Protein AF-A0A8W8LV44-F1 (afdb_monomer_lite)

Radius of gyration: 40.1 Å; chains: 1; bounding box: 62×118×111 Å

Sequence (263 aa):
LTQIMERTYELLFQMILYISVFWILSNCQQLYESECNSQHDSFYRVCKVNALETTIQRSEKQNKELLLRLSDSEQKNLKNTAAYRDILKLYRSQIVPNDTNIAEMCLQHTELVIGSSTDCHRYYNCSEQSRFVHKKWPTPYLHECVYPFMFSEETLKCENYSMVFCWKRFEATWECRYFFHQYESPISVIPCQDRFPNCEGYDDGLWSTFRRRIGPPWHKICKNNRTISIGQCPFDEVLNIQTFIVNGTCDVLQVVIKNSTTV

Structure (mmCIF, N/CA/C/O backbone):
data_AF-A0A8W8LV44-F1
#
_entry.id   AF-A0A8W8LV44-F1
#
loop_
_atom_site.group_PDB
_atom_site.id
_atom_site.type_symbol
_atom_site.label_atom_id
_atom_site.label_alt_id
_atom_site.label_comp_id
_atom_site.label_asym_id
_atom_site.label_entity_id
_atom_site.label_seq_id
_atom_site.pdbx_PDB_ins_code
_atom_site.Cartn_x
_atom_site.Cartn_y
_atom_site.Cartn_z
_atom_site.occupancy
_atom_site.B_iso_or_equiv
_atom_site.auth_seq_id
_atom_site.auth_comp_id
_atom_site.auth_asym_id
_atom_site.auth_atom_id
_atom_site.pdbx_PDB_model_num
ATOM 1 N N . LEU A 1 1 ? 34.562 -96.551 56.336 1.00 58.12 1 LEU A N 1
ATOM 2 C CA . LEU A 1 1 ? 33.135 -96.181 56.156 1.00 58.12 1 LEU A CA 1
ATOM 3 C C . LEU A 1 1 ? 32.789 -94.865 56.860 1.00 58.12 1 LEU A C 1
ATOM 5 O O . LEU A 1 1 ? 32.214 -94.004 56.212 1.00 58.12 1 LEU A O 1
ATOM 9 N N . THR A 1 2 ? 33.214 -94.650 58.109 1.00 59.56 2 THR A N 1
ATOM 10 C CA . THR A 1 2 ? 32.985 -93.402 58.873 1.00 59.56 2 THR A CA 1
ATOM 11 C C . THR A 1 2 ? 33.640 -92.150 58.263 1.00 59.56 2 THR A C 1
ATOM 13 O O . THR A 1 2 ? 32.955 -91.156 58.065 1.00 59.56 2 THR A O 1
ATOM 16 N N . GLN A 1 3 ? 34.905 -92.218 57.828 1.00 59.81 3 GLN A N 1
ATOM 17 C CA . GLN A 1 3 ? 35.606 -91.078 57.198 1.00 59.81 3 GLN A CA 1
ATOM 18 C C . GLN A 1 3 ? 35.034 -90.625 55.840 1.00 59.81 3 GLN A C 1
ATOM 20 O O . GLN A 1 3 ? 35.185 -89.467 55.464 1.00 59.81 3 GLN A O 1
ATOM 25 N N . ILE A 1 4 ? 34.399 -91.526 55.081 1.00 63.19 4 ILE A N 1
ATOM 26 C CA . ILE A 1 4 ? 33.806 -91.196 53.771 1.00 63.19 4 ILE A CA 1
ATOM 27 C C . ILE A 1 4 ? 32.466 -90.483 53.976 1.00 63.19 4 ILE A C 1
ATOM 29 O O . ILE A 1 4 ? 32.211 -89.481 53.318 1.00 63.19 4 ILE A O 1
ATOM 33 N N . MET A 1 5 ? 31.665 -90.954 54.939 1.00 63.69 5 MET A N 1
ATOM 34 C CA . MET A 1 5 ? 30.397 -90.334 55.332 1.00 63.69 5 MET A CA 1
ATOM 35 C C . MET A 1 5 ? 30.601 -88.896 55.825 1.00 63.69 5 MET A C 1
ATOM 37 O O . MET A 1 5 ? 29.922 -87.982 55.367 1.00 63.69 5 MET A O 1
ATOM 41 N N . GLU A 1 6 ? 31.576 -88.670 56.703 1.00 69.25 6 GLU A N 1
ATOM 42 C CA . GLU A 1 6 ? 31.854 -87.348 57.280 1.00 69.25 6 GLU A CA 1
ATOM 43 C C . GLU A 1 6 ? 32.288 -86.329 56.208 1.00 69.25 6 GLU A C 1
ATOM 45 O O . GLU A 1 6 ? 31.777 -85.212 56.157 1.00 69.25 6 GLU A O 1
ATOM 50 N N . ARG A 1 7 ? 33.118 -86.756 55.245 1.00 67.75 7 ARG A N 1
ATOM 51 C CA . ARG A 1 7 ? 33.539 -85.919 54.108 1.00 67.75 7 ARG A CA 1
ATOM 52 C C . ARG A 1 7 ? 32.401 -85.614 53.130 1.00 67.75 7 ARG A C 1
ATOM 54 O O . ARG A 1 7 ? 32.372 -84.534 52.546 1.00 67.75 7 ARG A O 1
ATOM 61 N N . THR A 1 8 ? 31.462 -86.546 52.947 1.00 71.31 8 THR A N 1
ATOM 62 C CA . THR A 1 8 ? 30.265 -86.300 52.129 1.00 71.31 8 THR A CA 1
ATOM 63 C C . THR A 1 8 ? 29.293 -85.329 52.793 1.00 71.31 8 THR A C 1
ATOM 65 O O . THR A 1 8 ? 28.704 -84.517 52.087 1.00 71.31 8 THR A O 1
ATOM 68 N N . TYR A 1 9 ? 29.164 -85.352 54.125 1.00 76.25 9 TYR A N 1
ATOM 69 C CA . TYR A 1 9 ? 28.335 -84.386 54.855 1.00 76.25 9 TYR A CA 1
ATOM 70 C C . TYR A 1 9 ? 28.925 -82.971 54.815 1.00 76.25 9 TYR A C 1
ATOM 72 O O . TYR A 1 9 ? 28.182 -82.024 54.575 1.00 76.25 9 TYR A O 1
ATOM 80 N N . GLU A 1 10 ? 30.245 -82.826 54.956 1.00 76.88 10 GLU A N 1
ATOM 81 C CA . GLU A 1 10 ? 30.956 -81.546 54.792 1.00 76.88 10 GLU A CA 1
ATOM 82 C C . GLU A 1 10 ? 30.736 -80.936 53.395 1.00 76.88 10 GLU A C 1
ATOM 84 O O . GLU A 1 10 ? 30.366 -79.768 53.271 1.00 76.88 10 GLU A O 1
ATOM 89 N N . LEU A 1 11 ? 30.885 -81.734 52.330 1.00 76.25 11 LEU A N 1
ATOM 90 C CA . LEU A 1 11 ? 30.673 -81.269 50.953 1.00 76.25 11 LEU A CA 1
ATOM 91 C C . LEU A 1 11 ? 29.206 -80.920 50.668 1.00 76.25 11 LEU A C 1
ATOM 93 O O . LEU A 1 11 ? 28.934 -79.917 50.009 1.00 76.25 11 LEU A O 1
ATOM 97 N N . LEU A 1 12 ? 28.259 -81.708 51.189 1.00 78.31 12 LEU A N 1
ATOM 98 C CA . LEU A 1 12 ? 26.827 -81.401 51.108 1.00 78.31 12 LEU A CA 1
ATOM 99 C C . LEU A 1 12 ? 26.494 -80.100 51.839 1.00 78.31 12 LEU A C 1
ATOM 101 O O . LEU A 1 12 ? 25.758 -79.272 51.307 1.00 78.31 12 LEU A O 1
ATOM 105 N N . PHE A 1 13 ? 27.062 -79.887 53.024 1.00 80.19 13 PHE A N 1
ATOM 106 C CA . PHE A 1 13 ? 26.843 -78.673 53.800 1.00 80.19 13 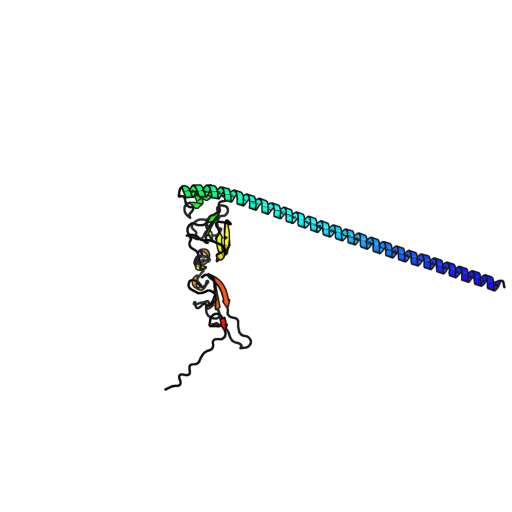PHE A CA 1
ATOM 107 C C . PHE A 1 13 ? 27.419 -77.435 53.099 1.00 80.19 13 PHE A C 1
ATOM 109 O O . PHE A 1 13 ? 26.733 -76.418 52.987 1.00 80.19 13 PHE A O 1
ATOM 116 N N . GLN A 1 14 ? 28.629 -77.535 52.537 1.00 80.50 14 GLN A N 1
ATOM 117 C CA . GLN A 1 14 ? 29.219 -76.456 51.739 1.00 80.50 14 GLN A CA 1
ATOM 118 C C . GLN A 1 14 ? 28.423 -76.172 50.461 1.00 80.50 14 GLN A C 1
ATOM 120 O O . GLN A 1 14 ? 28.217 -75.008 50.122 1.00 80.50 14 GLN A O 1
ATOM 125 N N . MET A 1 15 ? 27.913 -77.203 49.781 1.00 81.38 15 MET A N 1
ATOM 126 C CA . MET A 1 15 ? 27.029 -77.019 48.629 1.00 81.38 15 MET A CA 1
ATOM 127 C C . MET A 1 15 ? 25.723 -76.314 49.004 1.00 81.38 15 MET A C 1
ATOM 129 O O . MET A 1 15 ? 25.301 -75.405 48.293 1.00 81.38 15 MET A O 1
ATOM 133 N N . ILE A 1 16 ? 25.093 -76.693 50.118 1.00 82.69 16 ILE A N 1
ATOM 134 C CA . ILE A 1 16 ? 23.850 -76.066 50.588 1.00 82.69 16 ILE A CA 1
ATOM 135 C C . ILE A 1 16 ? 24.088 -74.593 50.945 1.00 82.69 16 ILE A C 1
ATOM 137 O O . ILE A 1 16 ? 23.283 -73.740 50.572 1.00 82.69 16 ILE A O 1
ATOM 141 N N . LEU A 1 17 ? 25.206 -74.276 51.606 1.00 78.31 17 LEU A N 1
ATOM 142 C CA . LEU A 1 17 ? 25.615 -72.897 51.888 1.00 78.31 17 LEU A CA 1
ATOM 143 C C . LEU A 1 17 ? 25.883 -72.096 50.611 1.00 78.31 17 LEU A C 1
ATOM 145 O O . LEU A 1 17 ? 25.470 -70.947 50.505 1.00 78.31 17 LEU A O 1
ATOM 149 N N . TYR A 1 18 ? 26.542 -72.692 49.619 1.00 82.69 18 TYR A N 1
ATOM 150 C CA . TYR A 1 18 ? 26.820 -72.005 48.361 1.00 82.69 18 TYR A CA 1
ATOM 151 C C . TYR A 1 18 ? 25.533 -71.709 47.582 1.00 82.69 18 TYR A C 1
ATOM 153 O O . TYR A 1 18 ? 25.346 -70.600 47.082 1.00 82.69 18 TYR A O 1
ATOM 161 N N . ILE A 1 19 ? 24.608 -72.673 47.533 1.00 81.56 19 ILE A N 1
ATOM 162 C CA . ILE A 1 19 ? 23.304 -72.509 46.883 1.00 81.56 19 ILE A CA 1
ATOM 163 C C . ILE A 1 19 ? 22.471 -71.446 47.605 1.00 81.56 19 ILE A C 1
ATOM 165 O O . ILE A 1 19 ? 21.850 -70.624 46.935 1.00 81.56 19 ILE A O 1
ATOM 169 N N . SER A 1 20 ? 22.473 -71.420 48.942 1.00 74.62 20 SER A N 1
ATOM 170 C CA . SER A 1 20 ? 21.709 -70.427 49.705 1.00 74.62 20 SER A CA 1
ATOM 171 C C . SER A 1 20 ? 22.276 -69.015 49.545 1.00 74.62 20 SER A C 1
ATOM 173 O O . SER A 1 20 ? 21.511 -68.083 49.309 1.00 74.62 20 SER A O 1
ATOM 175 N N . VAL A 1 21 ? 23.602 -68.851 49.567 1.00 77.75 21 VAL A N 1
ATOM 176 C CA . VAL A 1 21 ? 24.260 -67.561 49.309 1.00 77.75 21 VAL A CA 1
ATOM 177 C C . VAL A 1 21 ? 23.996 -67.086 47.879 1.00 77.75 21 VAL A C 1
ATOM 179 O O . VAL A 1 21 ? 23.656 -65.922 47.680 1.00 77.75 21 VAL A O 1
ATOM 182 N N . PHE A 1 22 ? 24.078 -67.975 46.885 1.00 76.94 22 PHE A N 1
ATOM 183 C CA . PHE A 1 22 ? 23.772 -67.634 45.494 1.00 76.94 22 PHE A CA 1
ATOM 184 C C . PHE A 1 22 ? 22.303 -67.221 45.312 1.00 76.94 22 PHE A C 1
ATOM 186 O O . PHE A 1 22 ? 22.019 -66.225 44.646 1.00 76.94 22 PHE A O 1
ATOM 193 N N . TRP A 1 23 ? 21.369 -67.925 45.961 1.00 71.94 23 TRP A N 1
ATOM 194 C CA . TRP A 1 23 ? 19.948 -67.566 45.976 1.00 71.94 23 TRP A CA 1
ATOM 195 C C . TRP A 1 23 ? 19.696 -66.197 46.613 1.00 71.94 23 TRP A C 1
ATOM 197 O O . TRP A 1 23 ? 18.913 -65.407 46.088 1.00 71.94 23 TRP A O 1
ATOM 207 N N . ILE A 1 24 ? 20.368 -65.891 47.724 1.00 70.50 24 ILE A N 1
ATOM 208 C CA . ILE A 1 24 ? 20.250 -64.590 48.391 1.00 70.50 24 ILE A CA 1
ATOM 209 C C . ILE A 1 24 ? 20.794 -63.480 47.487 1.00 70.50 24 ILE A C 1
ATOM 211 O O . ILE A 1 24 ? 20.120 -62.471 47.307 1.00 70.50 24 ILE A O 1
ATOM 215 N N . LEU A 1 25 ? 21.966 -63.669 46.874 1.00 64.56 25 LEU A N 1
ATOM 216 C CA . LEU A 1 25 ? 22.568 -62.672 45.984 1.00 64.56 25 LEU A CA 1
ATOM 217 C C . LEU A 1 25 ? 21.724 -62.432 44.724 1.00 64.56 25 LEU A C 1
ATOM 219 O O . LEU A 1 25 ? 21.502 -61.280 44.357 1.00 64.56 25 LEU A O 1
ATOM 223 N N . SER A 1 26 ? 21.193 -63.491 44.104 1.00 62.28 26 SER A N 1
ATOM 224 C CA . SER A 1 26 ? 20.340 -63.373 42.915 1.00 62.28 26 SER A CA 1
ATOM 225 C C . SER A 1 26 ? 19.016 -62.664 43.219 1.00 62.28 26 SER A C 1
ATOM 227 O O . SER A 1 26 ? 18.611 -61.787 42.455 1.00 62.28 26 SER A O 1
ATOM 229 N N . ASN A 1 27 ? 18.378 -62.973 44.354 1.00 63.75 27 ASN A N 1
ATOM 230 C CA . ASN A 1 27 ? 17.165 -62.271 44.782 1.00 63.75 27 ASN A CA 1
ATOM 231 C C . ASN A 1 27 ? 17.444 -60.815 45.159 1.00 63.75 27 ASN A C 1
ATOM 233 O O . ASN A 1 27 ? 16.643 -59.938 44.849 1.00 63.75 27 ASN A O 1
ATOM 237 N N . CYS A 1 28 ? 18.584 -60.540 45.796 1.00 58.12 28 CYS A N 1
ATOM 238 C CA . CYS A 1 28 ? 18.977 -59.179 46.147 1.00 58.12 28 CYS A CA 1
ATOM 239 C C . CYS A 1 28 ? 19.211 -58.329 44.885 1.00 58.12 28 CYS A C 1
ATOM 241 O O . CYS A 1 28 ? 18.759 -57.188 44.819 1.00 58.12 28 CYS A O 1
ATOM 243 N N . GLN A 1 29 ? 19.829 -58.904 43.846 1.00 60.38 29 GLN A N 1
ATOM 244 C CA . GLN A 1 29 ? 20.026 -58.229 42.563 1.00 60.38 29 GLN A CA 1
ATOM 245 C C . GLN A 1 29 ? 18.703 -57.980 41.820 1.00 60.38 29 GLN A C 1
ATOM 247 O O . GLN A 1 29 ? 18.488 -56.874 41.330 1.00 60.38 29 GLN A O 1
ATOM 252 N N . GLN A 1 30 ? 17.785 -58.954 41.788 1.00 59.59 30 GLN A N 1
ATOM 253 C CA . GLN A 1 30 ? 16.459 -58.760 41.181 1.00 59.59 30 GLN A CA 1
ATOM 254 C C . GLN A 1 30 ? 15.631 -57.692 41.906 1.00 59.59 30 GLN A C 1
ATOM 256 O O . GLN A 1 30 ? 14.979 -56.876 41.254 1.00 59.59 30 GLN A O 1
ATOM 261 N N . LEU A 1 31 ? 15.673 -57.663 43.242 1.00 52.81 31 LEU A N 1
ATOM 262 C CA . LEU A 1 31 ? 14.994 -56.635 44.034 1.00 52.81 31 LEU A CA 1
ATOM 263 C C . LEU A 1 31 ? 15.573 -55.245 43.743 1.00 52.81 31 LEU A C 1
ATOM 265 O O . LEU A 1 31 ? 14.807 -54.329 43.443 1.00 52.81 31 LEU A O 1
ATOM 269 N N . TYR A 1 32 ? 16.903 -55.114 43.721 1.00 50.12 32 TYR A N 1
ATOM 270 C CA . TYR A 1 32 ? 17.591 -53.859 43.408 1.00 50.12 32 TYR A CA 1
ATOM 271 C C . TYR A 1 32 ? 17.276 -53.344 41.992 1.00 50.12 32 TYR A C 1
ATOM 273 O O . TYR A 1 32 ? 16.956 -52.169 41.815 1.00 50.12 32 TYR A O 1
ATOM 281 N N . GLU A 1 33 ? 17.294 -54.216 40.977 1.00 55.41 33 GLU A N 1
ATOM 282 C CA . GLU A 1 33 ? 16.926 -53.853 39.601 1.00 55.41 33 GLU A CA 1
ATOM 283 C C . GLU A 1 33 ? 15.440 -53.471 39.484 1.00 55.41 33 GLU A C 1
ATOM 285 O O . GLU A 1 33 ? 15.096 -52.548 38.743 1.00 55.41 33 GLU A O 1
ATOM 290 N N . SER A 1 34 ? 14.551 -54.124 40.242 1.00 57.34 34 SER A N 1
ATOM 291 C CA . SER A 1 34 ? 13.117 -53.805 40.247 1.00 57.34 34 SER A CA 1
ATOM 292 C C . SER A 1 34 ? 12.804 -52.454 40.902 1.00 57.34 34 SER A C 1
ATOM 294 O O . SER A 1 34 ? 12.016 -51.683 40.353 1.00 57.34 34 SER A O 1
ATOM 296 N N . GLU A 1 35 ? 13.453 -52.118 42.023 1.00 52.03 35 GLU A N 1
ATOM 297 C CA . GLU A 1 35 ? 13.290 -50.823 42.693 1.00 52.03 35 GLU A CA 1
ATOM 298 C C . GLU A 1 35 ? 13.894 -49.686 41.870 1.00 52.03 35 GLU A C 1
ATOM 300 O O . GLU A 1 35 ? 13.257 -48.643 41.719 1.00 52.03 35 GLU A O 1
ATOM 305 N N . CYS A 1 36 ? 15.067 -49.904 41.267 1.00 52.31 36 CYS A N 1
ATOM 306 C CA . CYS A 1 36 ? 15.718 -48.916 40.409 1.00 52.31 36 CYS A CA 1
ATOM 307 C C . CYS A 1 36 ? 14.880 -48.629 39.146 1.00 52.31 36 CYS A C 1
ATOM 309 O O . CYS A 1 36 ? 14.631 -47.468 38.817 1.00 52.31 36 CYS A O 1
ATOM 311 N N . ASN A 1 37 ? 14.339 -49.666 38.492 1.00 56.44 37 ASN A N 1
ATOM 312 C CA . ASN A 1 37 ? 13.444 -49.504 37.340 1.00 56.44 37 ASN A CA 1
ATOM 313 C C . ASN A 1 37 ? 12.097 -48.861 37.718 1.00 56.44 37 ASN A C 1
ATOM 315 O O . ASN A 1 37 ? 11.594 -48.013 36.980 1.00 56.44 37 ASN A O 1
ATOM 319 N N . SER A 1 38 ? 11.527 -49.214 38.874 1.00 57.97 38 SER A N 1
ATOM 320 C CA . SER A 1 38 ? 10.272 -48.639 39.380 1.00 57.97 38 SER A CA 1
ATOM 321 C C . SER A 1 38 ? 10.416 -47.156 39.744 1.00 57.97 38 SER A C 1
ATOM 323 O O . SER A 1 38 ? 9.581 -46.333 39.359 1.00 57.97 38 SER A O 1
ATOM 325 N N . GLN A 1 39 ? 11.508 -46.772 40.419 1.00 58.00 39 GLN A N 1
ATOM 326 C CA . GLN A 1 39 ? 11.797 -45.368 40.725 1.00 58.00 39 GLN A CA 1
ATOM 327 C C . GLN A 1 39 ? 12.088 -44.553 39.465 1.00 58.00 39 GLN A C 1
ATOM 329 O O . GLN A 1 39 ? 11.600 -43.428 39.354 1.00 58.00 39 GLN A O 1
ATOM 334 N N . HIS A 1 40 ? 12.825 -45.110 38.501 1.00 59.88 40 HIS A N 1
ATOM 335 C CA . HIS A 1 40 ? 13.133 -44.421 37.250 1.00 59.88 40 HIS A CA 1
ATOM 336 C C . HIS A 1 40 ? 11.880 -44.207 36.381 1.00 59.88 40 HIS A C 1
ATOM 338 O O . HIS A 1 40 ? 11.688 -43.119 35.837 1.00 59.88 40 HIS A O 1
ATOM 344 N N . ASP A 1 41 ? 10.986 -45.198 36.291 1.00 65.81 41 ASP A N 1
ATOM 345 C CA . ASP A 1 41 ? 9.708 -45.074 35.576 1.00 65.81 41 ASP A CA 1
ATOM 346 C C . ASP A 1 41 ? 8.745 -44.102 36.280 1.00 65.81 41 ASP A C 1
ATOM 348 O O . ASP A 1 41 ? 8.156 -43.231 35.639 1.00 65.81 41 ASP A O 1
ATOM 352 N N . SER A 1 42 ? 8.643 -44.166 37.611 1.00 70.00 42 SER A N 1
ATOM 353 C CA . SER A 1 42 ? 7.849 -43.218 38.405 1.00 70.00 42 SER A CA 1
ATOM 354 C C . SER A 1 42 ? 8.340 -41.776 38.230 1.00 70.00 42 SER A C 1
ATOM 356 O O . SER A 1 42 ? 7.552 -40.881 37.917 1.00 70.00 42 SER A O 1
ATOM 358 N N . PHE A 1 43 ? 9.652 -41.548 38.328 1.00 67.75 43 PHE A N 1
ATOM 359 C CA . PHE A 1 43 ? 10.255 -40.232 38.123 1.00 67.75 43 PHE A CA 1
ATOM 360 C C . PHE A 1 43 ? 10.044 -39.721 36.691 1.00 67.75 43 PHE A C 1
ATOM 362 O O . PHE A 1 43 ? 9.639 -38.575 36.500 1.00 67.75 43 PHE A O 1
ATOM 369 N N . TYR A 1 44 ? 10.228 -40.574 35.677 1.00 66.62 44 TYR A N 1
ATOM 370 C CA . TYR A 1 44 ? 9.995 -40.207 34.279 1.00 66.62 44 TYR A CA 1
ATOM 371 C C . TYR A 1 44 ? 8.524 -39.860 34.008 1.00 66.62 44 TYR A C 1
ATOM 373 O O . TYR A 1 44 ? 8.236 -38.877 33.319 1.00 66.62 44 TYR A O 1
ATOM 381 N N . ARG A 1 45 ? 7.575 -40.607 34.590 1.00 69.62 45 ARG A N 1
ATOM 382 C CA . ARG A 1 45 ? 6.140 -40.285 34.526 1.00 69.62 45 ARG A CA 1
ATOM 383 C C . ARG A 1 45 ? 5.838 -38.944 35.186 1.00 69.62 45 ARG A C 1
ATOM 385 O O . ARG A 1 45 ? 5.148 -38.137 34.572 1.00 69.62 45 ARG A O 1
ATOM 392 N N . VAL A 1 46 ? 6.381 -38.672 36.374 1.00 74.94 46 VAL A N 1
ATOM 393 C CA . VAL A 1 46 ? 6.200 -37.387 37.073 1.00 74.94 46 VAL A CA 1
ATOM 394 C C . VAL A 1 46 ? 6.792 -36.231 36.263 1.00 74.94 46 VAL A C 1
ATOM 396 O O . VAL A 1 46 ? 6.118 -35.227 36.056 1.00 74.94 46 VAL A O 1
ATOM 399 N N . CYS A 1 47 ? 8.001 -36.376 35.714 1.00 67.38 47 CYS A N 1
ATOM 400 C CA . CYS A 1 47 ? 8.591 -35.373 34.826 1.00 67.38 47 CYS A CA 1
ATOM 401 C C . CYS A 1 47 ? 7.743 -35.138 33.572 1.00 67.38 47 CYS A C 1
ATOM 403 O O . CYS A 1 47 ? 7.538 -33.990 33.186 1.00 67.38 47 CYS A O 1
ATOM 405 N N . LYS A 1 48 ? 7.219 -36.200 32.949 1.00 73.75 48 LYS A N 1
ATOM 406 C CA . LYS A 1 48 ? 6.354 -36.096 31.767 1.00 73.75 48 LYS A CA 1
ATOM 407 C C . LYS A 1 48 ? 5.023 -35.415 32.090 1.00 73.75 48 LYS A C 1
ATOM 409 O O . LYS A 1 48 ? 4.583 -34.578 31.307 1.00 73.75 48 LYS A O 1
ATOM 414 N 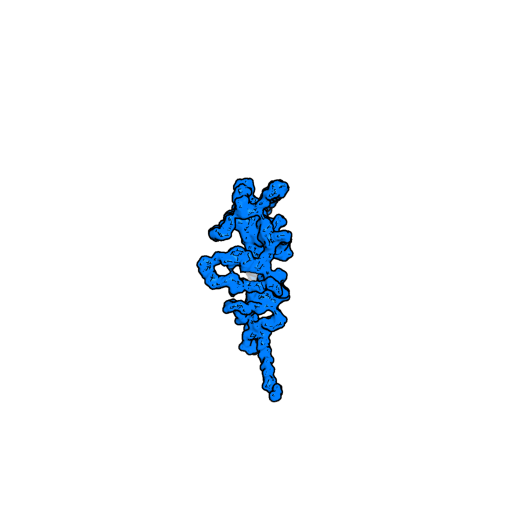N . VAL A 1 49 ? 4.405 -35.738 33.227 1.00 81.88 49 VAL A N 1
ATOM 415 C CA . VAL A 1 49 ? 3.170 -35.093 33.703 1.00 81.88 49 VAL A CA 1
ATOM 416 C C . VAL A 1 49 ? 3.422 -33.618 34.005 1.00 81.88 49 VAL A C 1
ATOM 418 O O . VAL A 1 49 ? 2.707 -32.779 33.473 1.00 81.88 49 VAL A O 1
ATOM 421 N N . ASN A 1 50 ? 4.490 -33.279 34.730 1.00 75.00 50 ASN A N 1
ATOM 422 C CA . ASN A 1 50 ? 4.841 -31.888 35.036 1.00 75.00 50 ASN A CA 1
ATOM 423 C C . ASN A 1 50 ? 5.192 -31.083 33.768 1.00 75.00 50 ASN A C 1
ATOM 425 O O . ASN A 1 50 ? 4.811 -29.920 33.627 1.00 75.00 50 ASN A O 1
ATOM 429 N N . ALA A 1 51 ? 5.902 -31.688 32.811 1.00 73.38 51 ALA A N 1
ATOM 430 C CA . ALA A 1 51 ? 6.202 -31.062 31.521 1.00 73.38 51 ALA A CA 1
ATOM 431 C C . ALA A 1 51 ? 4.930 -30.833 30.686 1.00 73.38 51 ALA A C 1
ATOM 433 O O . ALA A 1 51 ? 4.782 -29.798 30.032 1.00 73.38 51 ALA A O 1
ATOM 434 N N . LEU A 1 52 ? 3.988 -31.778 30.728 1.00 85.44 52 LEU A N 1
ATOM 435 C CA . LEU A 1 52 ? 2.694 -31.636 30.073 1.00 85.44 52 LEU A CA 1
ATOM 436 C C . LEU A 1 52 ? 1.848 -30.551 30.751 1.00 85.44 52 LEU A C 1
ATOM 438 O O . LEU A 1 52 ? 1.306 -29.695 30.064 1.00 85.44 52 LEU A O 1
ATOM 442 N N . GLU A 1 53 ? 1.792 -30.533 32.080 1.00 86.31 53 GLU A N 1
ATOM 443 C CA . GLU A 1 53 ? 1.035 -29.557 32.867 1.00 86.31 53 GLU A CA 1
ATOM 444 C C . GLU A 1 53 ? 1.561 -28.132 32.666 1.00 86.31 53 GLU A C 1
ATOM 446 O O . GLU A 1 53 ? 0.786 -27.215 32.408 1.00 86.31 53 GLU A O 1
ATOM 451 N N . THR A 1 54 ? 2.881 -27.941 32.658 1.00 80.06 54 THR A N 1
ATOM 452 C CA . THR A 1 54 ? 3.489 -26.635 32.344 1.00 80.06 54 THR A CA 1
ATOM 453 C C . THR A 1 54 ? 3.216 -26.195 30.904 1.00 80.06 54 THR A C 1
ATOM 455 O O . THR A 1 54 ? 2.992 -25.009 30.650 1.00 80.06 54 THR A O 1
ATOM 458 N N . THR A 1 55 ? 3.177 -27.133 29.952 1.00 81.94 55 THR A N 1
ATOM 459 C CA . THR A 1 55 ? 2.793 -26.846 28.562 1.00 81.94 55 THR A CA 1
ATOM 460 C C . THR A 1 55 ? 1.318 -26.451 28.460 1.00 81.94 55 THR A C 1
ATOM 462 O O . THR A 1 55 ? 1.002 -25.462 27.795 1.00 81.94 55 THR A O 1
ATOM 465 N N . ILE A 1 56 ? 0.427 -27.163 29.158 1.00 90.50 56 ILE A N 1
ATOM 466 C CA . ILE A 1 56 ? -1.004 -26.846 29.240 1.00 90.50 56 ILE A CA 1
ATOM 467 C C . ILE A 1 56 ? -1.188 -25.449 29.835 1.00 90.50 56 ILE A C 1
ATOM 469 O O . ILE A 1 56 ? -1.769 -24.596 29.170 1.00 90.50 56 ILE A O 1
ATOM 473 N N . GLN A 1 57 ? -0.591 -25.155 30.991 1.00 90.81 57 GLN A N 1
ATOM 474 C CA . GLN A 1 57 ? -0.660 -23.832 31.626 1.00 90.81 57 GLN A CA 1
ATOM 475 C C . GLN A 1 57 ? -0.146 -22.713 30.708 1.00 90.81 57 GLN A C 1
ATOM 477 O O . GLN A 1 57 ? -0.727 -21.625 30.640 1.00 90.81 57 GLN A O 1
ATOM 482 N N . ARG A 1 58 ? 0.933 -22.963 29.952 1.00 88.94 58 ARG A N 1
ATOM 483 C CA . ARG A 1 58 ? 1.450 -22.002 28.967 1.00 88.94 58 ARG A CA 1
ATOM 484 C C . ARG A 1 58 ? 0.451 -21.765 27.835 1.00 88.94 58 ARG A C 1
ATOM 486 O O . ARG A 1 58 ? 0.241 -20.612 27.459 1.00 88.94 58 ARG A O 1
ATOM 493 N N . SER A 1 59 ? -0.165 -22.828 27.323 1.00 85.88 59 SER A N 1
ATOM 494 C CA . SER A 1 59 ? -1.179 -22.738 26.270 1.00 85.88 59 SER A CA 1
ATOM 495 C C . SER A 1 59 ? -2.451 -22.036 26.756 1.00 85.88 59 SER A C 1
ATOM 497 O O . SER A 1 59 ? -2.975 -21.177 26.057 1.00 85.88 59 SER A O 1
ATOM 499 N N . GLU A 1 60 ? -2.897 -22.292 27.988 1.00 94.62 60 GLU A N 1
ATOM 500 C CA . GLU A 1 60 ? -4.037 -21.612 28.608 1.00 94.62 60 GLU A CA 1
ATOM 501 C C . GLU A 1 60 ? -3.772 -20.118 28.773 1.00 94.62 60 GLU A C 1
ATOM 503 O O . GLU A 1 60 ? -4.630 -19.295 28.453 1.00 94.62 60 GLU A O 1
ATOM 508 N N . LYS A 1 61 ? -2.560 -19.745 29.206 1.00 94.31 61 LYS A N 1
ATOM 509 C CA . LYS A 1 61 ? -2.150 -18.341 29.289 1.00 94.31 61 LYS A CA 1
ATOM 510 C C . LYS A 1 61 ? -2.188 -17.666 27.916 1.00 94.31 61 LYS A C 1
ATOM 512 O O . LYS A 1 61 ? -2.734 -16.571 27.801 1.00 94.31 61 LYS A O 1
ATOM 517 N N . GLN A 1 62 ? -1.646 -18.320 26.888 1.00 92.50 62 GLN A N 1
ATOM 518 C CA . GLN A 1 62 ? -1.675 -17.813 25.512 1.00 92.50 62 GLN A CA 1
ATOM 519 C C . GLN A 1 62 ? -3.107 -17.682 24.983 1.00 92.50 62 GLN A C 1
ATOM 521 O O . GLN A 1 62 ? -3.451 -16.652 24.409 1.00 92.50 62 GLN A O 1
ATOM 526 N N . ASN A 1 63 ? -3.961 -18.675 25.232 1.00 91.44 63 ASN A N 1
ATOM 527 C CA . ASN A 1 63 ? -5.368 -18.649 24.839 1.00 91.44 63 ASN A CA 1
ATOM 528 C C . ASN A 1 63 ? -6.129 -17.525 25.544 1.00 91.44 63 ASN A C 1
ATOM 530 O O . ASN A 1 63 ? -6.909 -16.821 24.909 1.00 91.44 63 ASN A O 1
ATOM 534 N N . LYS A 1 64 ? -5.878 -17.303 26.838 1.00 95.38 64 LYS A N 1
ATOM 535 C CA . LYS A 1 64 ? -6.500 -16.213 27.596 1.00 95.38 64 LYS A CA 1
ATOM 536 C C . LYS A 1 64 ? -6.078 -14.840 27.074 1.00 95.38 64 LYS A C 1
ATOM 538 O O . LYS A 1 64 ? -6.915 -13.950 26.957 1.00 95.38 64 LYS A O 1
ATOM 543 N N . GLU A 1 65 ? -4.803 -14.671 26.735 1.00 93.81 65 GLU A N 1
ATOM 544 C CA . GLU A 1 65 ? -4.307 -13.437 26.121 1.00 93.81 65 GLU A CA 1
ATOM 545 C C . GLU A 1 65 ? -4.913 -13.216 24.728 1.00 93.81 65 GLU A C 1
ATOM 547 O O . GLU A 1 65 ? -5.324 -12.104 24.400 1.00 93.81 65 GLU A O 1
ATOM 552 N N . LEU A 1 66 ? -5.032 -14.279 23.928 1.00 92.12 66 LEU A N 1
ATOM 553 C CA . LEU A 1 66 ? -5.669 -14.221 22.617 1.00 92.12 66 LEU A CA 1
ATOM 554 C C . LEU A 1 66 ? -7.153 -13.844 22.722 1.00 92.12 66 LEU A C 1
ATOM 556 O O . LEU A 1 66 ? -7.607 -12.985 21.973 1.00 92.12 66 LEU A O 1
ATOM 560 N N . LEU A 1 67 ? -7.887 -14.429 23.674 1.00 91.50 67 LEU A N 1
ATOM 561 C CA . LEU A 1 67 ? -9.289 -14.094 23.937 1.00 91.50 67 LEU A CA 1
ATOM 562 C C . LEU A 1 67 ? -9.465 -12.621 24.312 1.00 91.50 67 LEU A C 1
ATOM 564 O O . LEU A 1 67 ? -10.378 -11.979 23.803 1.00 91.50 67 LEU A O 1
ATOM 568 N N . LEU A 1 68 ? -8.570 -12.072 25.138 1.00 92.62 68 LEU A N 1
ATOM 569 C CA . LEU A 1 68 ? -8.606 -10.655 25.506 1.00 92.62 68 LEU A CA 1
ATOM 570 C C . LEU A 1 68 ? -8.403 -9.750 24.277 1.00 92.62 68 LEU A C 1
ATOM 572 O O . LEU A 1 68 ? -9.153 -8.804 24.052 1.00 92.62 68 LEU A O 1
ATOM 576 N N . ARG A 1 69 ? -7.430 -10.089 23.420 1.00 88.19 69 ARG A N 1
ATOM 577 C CA . ARG A 1 69 ? -7.178 -9.353 22.169 1.00 8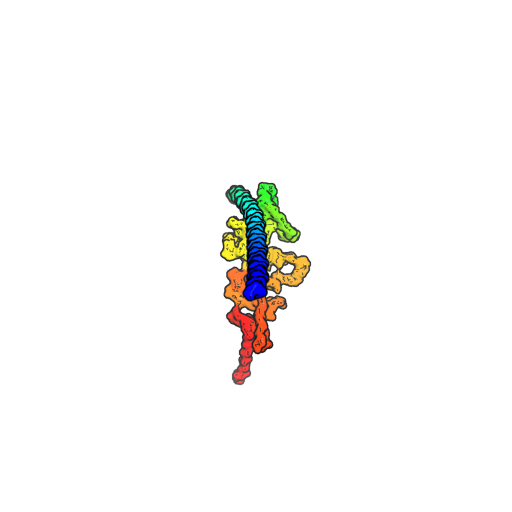8.19 69 ARG A CA 1
ATOM 578 C C . ARG A 1 69 ? -8.356 -9.439 21.198 1.00 88.19 69 ARG A C 1
ATOM 580 O O . ARG A 1 69 ? -8.643 -8.465 20.503 1.00 88.19 69 ARG A O 1
ATOM 587 N N . LEU A 1 70 ? -9.028 -10.590 21.137 1.00 87.38 70 LEU A N 1
ATOM 588 C CA . LEU A 1 70 ? -10.233 -10.770 20.327 1.00 87.38 70 LEU A CA 1
ATOM 589 C C . LEU A 1 70 ? -11.376 -9.894 20.849 1.00 87.38 70 LEU A C 1
ATOM 591 O O . LEU A 1 70 ? -11.958 -9.163 20.051 1.00 87.38 70 LEU A O 1
ATOM 595 N N . SER A 1 71 ? -11.633 -9.879 22.162 1.00 87.94 71 SER A N 1
ATOM 596 C CA . SER A 1 71 ? -12.676 -9.021 22.739 1.00 87.94 71 SER A CA 1
ATOM 597 C C . SER A 1 71 ? -12.399 -7.531 22.528 1.00 87.94 71 SER A C 1
ATOM 599 O O . SER A 1 71 ? -13.313 -6.780 22.187 1.00 87.94 71 SER A O 1
ATOM 601 N N . ASP A 1 72 ? -11.140 -7.097 22.647 1.00 85.19 72 ASP A N 1
ATOM 602 C CA . ASP A 1 72 ? -10.749 -5.706 22.381 1.00 85.19 72 ASP A CA 1
ATOM 603 C C . ASP A 1 72 ? -10.983 -5.336 20.907 1.00 85.19 72 ASP A C 1
ATOM 605 O O . ASP A 1 72 ? -11.504 -4.262 20.589 1.00 85.19 72 ASP A O 1
ATOM 609 N N . SER A 1 73 ? -10.638 -6.248 19.993 1.00 78.19 73 SER A N 1
ATOM 610 C CA . SER A 1 73 ? -10.871 -6.098 18.554 1.00 78.19 73 SER A CA 1
ATOM 611 C C . SER A 1 73 ? -12.366 -6.014 18.225 1.00 78.19 73 SER A C 1
ATOM 613 O O . SER A 1 73 ? -12.780 -5.146 17.455 1.00 78.19 73 SER A O 1
ATOM 615 N N . GLU A 1 74 ? -13.198 -6.867 18.827 1.00 81.94 74 GLU A N 1
ATOM 616 C CA . GLU A 1 74 ? -14.657 -6.829 18.668 1.00 81.94 74 GLU A CA 1
ATOM 617 C C . GLU A 1 74 ? -15.252 -5.517 19.185 1.00 81.94 74 GLU A C 1
ATOM 619 O O . GLU A 1 74 ? -16.042 -4.872 18.490 1.00 81.94 74 GLU A O 1
ATOM 624 N N . GLN A 1 75 ? -14.832 -5.069 20.370 1.00 78.44 75 GLN A N 1
ATOM 625 C CA . GLN A 1 75 ? -15.308 -3.816 20.945 1.00 78.44 75 GLN A CA 1
ATOM 626 C C . GLN A 1 75 ? -14.902 -2.610 20.083 1.00 78.44 75 GLN A C 1
ATOM 628 O O . GLN A 1 75 ? -15.704 -1.690 19.889 1.00 78.44 75 GLN A O 1
ATOM 633 N N . LYS A 1 76 ? -13.690 -2.628 19.513 1.00 73.88 76 LYS A N 1
ATOM 634 C CA . LYS A 1 76 ? -13.228 -1.624 18.547 1.00 73.88 76 LYS A CA 1
ATOM 635 C C . LYS A 1 76 ? -14.084 -1.624 17.277 1.00 73.88 76 LYS A C 1
ATOM 637 O O . LYS A 1 76 ? -14.538 -0.564 16.851 1.00 73.88 76 LYS A O 1
ATOM 642 N N . ASN A 1 77 ? -14.381 -2.795 16.715 1.00 72.50 77 ASN A N 1
ATOM 643 C CA . ASN A 1 77 ? -15.238 -2.923 15.531 1.00 72.50 77 ASN A CA 1
ATOM 644 C C . ASN A 1 77 ? -16.661 -2.400 15.783 1.00 72.50 77 ASN A C 1
ATOM 646 O O . ASN A 1 77 ? -17.237 -1.720 14.929 1.00 72.50 77 ASN A O 1
ATOM 650 N N . LEU A 1 78 ? -17.221 -2.655 16.970 1.00 74.44 78 LEU A N 1
ATOM 651 C CA . LEU A 1 78 ? -18.549 -2.169 17.346 1.00 74.44 78 LEU A CA 1
ATOM 652 C C . LEU A 1 78 ? -18.589 -0.633 17.438 1.00 74.44 78 LEU A C 1
ATOM 654 O O . LEU A 1 78 ? -19.514 -0.004 16.918 1.00 74.44 78 LEU A O 1
ATOM 658 N N . LYS A 1 79 ? -17.562 -0.024 18.051 1.00 71.31 79 LYS A N 1
ATOM 659 C CA . LYS A 1 79 ? -17.396 1.439 18.121 1.00 71.31 79 LYS A CA 1
ATOM 660 C C . LYS A 1 79 ? -17.224 2.056 16.735 1.00 71.31 79 LYS A C 1
ATOM 662 O O . LYS A 1 79 ? -17.902 3.035 16.429 1.00 71.31 79 LYS A O 1
ATOM 667 N N . ASN A 1 80 ? -16.409 1.445 15.875 1.00 67.94 80 ASN A N 1
ATOM 668 C CA . ASN A 1 80 ? -16.250 1.878 14.487 1.00 67.94 80 ASN A CA 1
ATOM 669 C C . ASN A 1 80 ? -17.588 1.836 13.740 1.00 67.94 80 ASN A C 1
ATOM 671 O O . ASN A 1 80 ? -17.966 2.806 13.094 1.00 67.94 80 ASN A O 1
ATOM 675 N N . THR A 1 81 ? -18.369 0.766 13.904 1.00 72.38 81 THR A N 1
ATOM 676 C CA . THR A 1 81 ? -19.702 0.642 13.289 1.00 72.38 81 THR A CA 1
ATOM 677 C C . THR A 1 81 ? -20.669 1.735 13.768 1.00 72.38 81 THR A C 1
ATOM 679 O O . THR A 1 81 ? -21.497 2.224 12.995 1.00 72.38 81 THR A O 1
ATOM 682 N N . ALA A 1 82 ? -20.590 2.132 15.043 1.00 73.38 82 ALA A N 1
ATOM 683 C CA . ALA A 1 82 ? -21.370 3.247 15.576 1.00 73.38 82 ALA A CA 1
ATOM 684 C C . ALA A 1 82 ? -20.924 4.591 14.971 1.00 73.38 82 ALA A C 1
ATOM 686 O O . ALA A 1 82 ? -21.768 5.336 14.478 1.00 73.38 82 ALA A O 1
ATOM 687 N N . ALA A 1 83 ? -19.613 4.848 14.908 1.00 69.00 83 ALA A N 1
ATOM 688 C CA . ALA A 1 83 ? -19.058 6.048 14.283 1.00 69.00 83 ALA A CA 1
ATOM 689 C C . ALA A 1 83 ? -19.436 6.148 12.794 1.00 69.00 83 ALA A C 1
ATOM 691 O O . ALA A 1 83 ? -19.859 7.205 12.335 1.00 69.00 83 ALA A O 1
ATOM 692 N N . TYR A 1 84 ? -19.400 5.038 12.052 1.00 69.94 84 TYR A N 1
ATOM 693 C CA . TYR A 1 84 ? -19.835 4.988 10.652 1.00 69.94 84 TYR A CA 1
ATOM 694 C C . TYR A 1 84 ? -21.318 5.323 10.474 1.00 69.94 84 TYR A C 1
ATOM 696 O O . TYR A 1 84 ? -21.691 6.000 9.516 1.00 69.94 84 TYR A O 1
ATOM 704 N N . ARG A 1 85 ? -22.184 4.912 11.409 1.00 76.62 85 ARG A N 1
ATOM 705 C CA . ARG A 1 85 ? -23.595 5.326 11.404 1.00 76.62 85 ARG A CA 1
ATOM 706 C C . ARG A 1 85 ? -23.755 6.837 11.563 1.00 76.62 85 ARG A C 1
ATOM 708 O O . ARG A 1 85 ? -24.638 7.409 10.923 1.00 76.62 85 ARG A O 1
ATOM 715 N N . ASP A 1 86 ? -22.924 7.474 12.377 1.00 70.25 86 ASP A N 1
ATOM 716 C CA . ASP A 1 86 ? -22.947 8.927 12.555 1.00 70.25 86 ASP A CA 1
ATOM 717 C C . ASP A 1 86 ? -22.335 9.662 11.357 1.00 70.25 86 ASP A C 1
ATOM 719 O O . ASP A 1 86 ? -22.922 10.631 10.876 1.00 70.25 86 ASP A O 1
ATOM 723 N N . ILE A 1 87 ? -21.267 9.129 10.759 1.00 70.69 87 ILE A N 1
ATOM 724 C CA . ILE A 1 87 ? -20.734 9.619 9.480 1.00 70.69 87 ILE A CA 1
ATOM 725 C C . ILE A 1 87 ? -21.802 9.573 8.387 1.00 70.69 87 ILE A C 1
ATOM 727 O O . ILE A 1 87 ? -21.982 10.548 7.664 1.00 70.69 87 ILE A O 1
ATOM 731 N N . LEU A 1 88 ? -22.560 8.481 8.264 1.00 74.25 88 LEU A N 1
ATOM 732 C CA . LEU A 1 88 ? -23.626 8.389 7.262 1.00 74.25 88 LEU A CA 1
ATOM 733 C C . LEU A 1 88 ? -24.693 9.480 7.443 1.00 74.25 88 LEU A C 1
ATOM 735 O O . LEU A 1 88 ? -25.298 9.905 6.457 1.00 74.25 88 LEU A O 1
ATOM 739 N N . LYS A 1 89 ? -24.915 9.971 8.671 1.00 76.50 89 LYS A N 1
ATOM 740 C CA . LYS A 1 89 ? -25.760 11.153 8.908 1.00 76.50 89 LYS A CA 1
ATOM 741 C C . LYS A 1 89 ? -25.072 12.433 8.422 1.00 76.50 89 LYS A C 1
ATOM 743 O O . LYS A 1 89 ? -25.731 13.241 7.779 1.00 76.50 89 LYS A O 1
ATOM 748 N N . LEU A 1 90 ? -23.768 12.595 8.656 1.00 71.50 90 LEU A N 1
ATOM 749 C CA . LEU A 1 90 ? -22.987 13.745 8.173 1.00 71.50 90 LEU A CA 1
ATOM 750 C C . LEU A 1 90 ? -22.943 13.828 6.641 1.00 71.50 90 LEU A C 1
ATOM 752 O O . LEU A 1 90 ? -23.159 14.903 6.083 1.00 71.50 90 LEU A O 1
ATOM 756 N N . TYR A 1 91 ? -22.776 12.694 5.953 1.00 73.81 91 TYR A N 1
ATOM 757 C CA . TYR A 1 91 ? -22.828 12.636 4.489 1.00 73.81 91 TYR A CA 1
ATOM 758 C C . TYR A 1 91 ? -24.201 13.042 3.943 1.00 73.81 91 TYR A C 1
ATOM 760 O O . TYR A 1 91 ? -24.272 13.743 2.935 1.00 73.81 91 TYR A O 1
ATOM 768 N N . ARG A 1 92 ? -25.303 12.670 4.616 1.00 79.62 92 ARG A N 1
ATOM 769 C CA . ARG A 1 92 ? -26.650 13.156 4.247 1.00 79.62 92 ARG A CA 1
ATOM 770 C C . ARG A 1 92 ? -26.780 14.670 4.407 1.00 79.62 92 ARG A C 1
ATOM 772 O O . ARG A 1 92 ? -27.493 15.293 3.628 1.00 79.62 92 ARG A O 1
ATOM 779 N N . SER A 1 93 ? -26.065 15.247 5.367 1.00 77.62 93 SER A N 1
ATOM 780 C CA . SER A 1 93 ? -25.961 16.694 5.581 1.00 77.62 93 SER A CA 1
ATOM 781 C C . SER A 1 93 ? -24.883 17.371 4.718 1.00 77.62 93 SER A C 1
ATOM 783 O O . SER A 1 93 ? -24.584 18.538 4.944 1.00 77.62 93 SER A O 1
ATOM 785 N N . GLN A 1 94 ? -24.295 16.662 3.742 1.00 77.19 94 GLN A N 1
ATOM 786 C CA . GLN A 1 94 ? -23.236 17.142 2.837 1.00 77.19 94 GLN A CA 1
ATOM 787 C C . GLN A 1 94 ? -21.928 17.586 3.523 1.00 77.19 94 GLN A C 1
ATOM 789 O O . GLN A 1 94 ? -21.100 18.253 2.903 1.00 77.19 94 GLN A O 1
ATOM 794 N N . ILE A 1 95 ? -21.691 17.183 4.774 1.00 77.81 95 ILE A N 1
ATOM 795 C CA . ILE A 1 95 ? -20.424 17.434 5.469 1.00 77.81 95 ILE A CA 1
ATOM 796 C C . ILE A 1 95 ? -19.513 16.227 5.230 1.00 77.81 95 ILE A C 1
ATOM 798 O O . ILE A 1 95 ? -19.685 15.174 5.844 1.00 77.81 95 ILE A O 1
ATOM 802 N N . VAL A 1 96 ? -18.559 16.376 4.307 1.00 82.44 96 VAL A N 1
ATOM 803 C CA . VAL A 1 96 ? -17.571 15.339 3.972 1.00 82.44 96 VAL A CA 1
ATOM 804 C C . VAL A 1 96 ? -16.269 15.603 4.733 1.00 82.44 96 VAL A C 1
ATOM 806 O O . VAL A 1 96 ? -15.756 16.727 4.655 1.00 82.44 96 VAL A O 1
ATOM 809 N N . PRO A 1 97 ? -15.707 14.600 5.435 1.00 85.56 97 PRO A N 1
ATOM 810 C CA . PRO A 1 97 ? -14.422 14.744 6.109 1.00 85.56 97 PRO A CA 1
ATOM 811 C C . PRO A 1 97 ? -13.297 15.098 5.132 1.00 85.56 97 PRO A C 1
ATOM 813 O O . PRO A 1 97 ? -13.144 14.484 4.071 1.00 85.56 97 PRO A O 1
ATOM 816 N N . ASN A 1 98 ? -12.522 16.115 5.488 1.00 90.06 98 ASN A N 1
ATOM 817 C CA . ASN A 1 98 ? -11.387 16.610 4.723 1.00 90.06 98 ASN A CA 1
ATOM 818 C C . ASN A 1 98 ? -10.350 17.267 5.649 1.00 90.06 98 ASN A C 1
ATOM 820 O O . ASN A 1 98 ? -10.561 17.409 6.855 1.00 90.06 98 ASN A O 1
ATOM 824 N N . ASP A 1 99 ? -9.249 17.739 5.069 1.00 88.62 99 ASP A N 1
ATOM 825 C CA . ASP A 1 99 ? -8.125 18.306 5.819 1.00 88.62 99 ASP A CA 1
ATOM 826 C C . ASP A 1 99 ? -8.490 19.521 6.689 1.00 88.62 99 ASP A C 1
ATOM 828 O O . ASP A 1 99 ? -7.814 19.782 7.682 1.00 88.62 99 ASP A O 1
ATOM 832 N N . THR A 1 100 ? -9.555 20.254 6.347 1.00 88.88 100 THR A N 1
ATOM 833 C CA . THR A 1 100 ? -9.969 21.470 7.064 1.00 88.88 100 THR A CA 1
ATOM 834 C C . THR A 1 100 ? -10.918 21.209 8.230 1.00 88.88 100 THR A C 1
ATOM 836 O O . THR A 1 100 ? -10.866 21.939 9.215 1.00 88.88 100 THR A O 1
ATOM 839 N N . ASN A 1 101 ? -11.772 20.184 8.147 1.00 89.31 101 ASN A N 1
ATOM 840 C CA . ASN A 1 101 ? -12.812 19.921 9.150 1.00 89.31 101 ASN A CA 1
ATOM 841 C C . ASN A 1 101 ? -12.538 18.681 10.017 1.00 89.31 101 ASN A C 1
ATOM 843 O O . ASN A 1 101 ? -13.155 18.530 11.072 1.00 89.31 101 ASN A O 1
ATOM 847 N N . ILE A 1 102 ? -11.586 17.819 9.636 1.00 90.94 102 ILE A N 1
ATOM 848 C CA . ILE A 1 102 ? -11.334 16.566 10.356 1.00 90.94 102 ILE A CA 1
ATOM 849 C C . ILE A 1 102 ? -10.924 16.788 11.815 1.00 90.94 102 ILE A C 1
ATOM 851 O O . ILE A 1 102 ? -11.294 16.000 12.679 1.00 90.94 102 ILE A O 1
ATOM 855 N N . ALA A 1 103 ? -10.201 17.870 12.119 1.00 90.25 103 ALA A N 1
ATOM 856 C CA . ALA A 1 103 ? -9.748 18.144 13.479 1.00 90.25 103 ALA A CA 1
ATOM 857 C C . ALA A 1 103 ? -10.924 18.337 14.450 1.00 90.25 103 ALA A C 1
ATOM 859 O O . ALA A 1 103 ? -10.921 17.759 15.533 1.00 90.25 103 ALA A O 1
ATOM 860 N N . GLU A 1 104 ? -11.952 19.089 14.047 1.00 89.00 104 GLU A N 1
ATOM 861 C CA . GLU A 1 104 ? -13.170 19.278 14.843 1.00 89.00 104 GLU A CA 1
ATOM 862 C C . GLU A 1 104 ? -13.950 17.964 14.986 1.00 89.00 104 GLU A C 1
ATOM 864 O O . GLU A 1 104 ? -14.404 17.621 16.078 1.00 89.00 104 GLU A O 1
ATOM 869 N N . MET A 1 105 ? -14.027 17.174 13.911 1.00 87.75 105 MET A N 1
ATOM 870 C CA . MET A 1 105 ? -14.676 15.862 13.941 1.00 87.75 105 MET A CA 1
ATOM 871 C C . MET A 1 105 ? -13.980 14.890 14.899 1.00 87.75 105 MET A C 1
ATOM 873 O O . MET A 1 105 ? -14.651 14.176 15.645 1.00 87.75 105 MET A O 1
ATOM 877 N N . CYS A 1 106 ? -12.647 14.885 14.930 1.00 89.12 106 CYS A N 1
ATOM 878 C CA . CYS A 1 106 ? -11.873 14.033 15.827 1.00 89.12 106 CYS A CA 1
ATOM 879 C C . CYS A 1 106 ? -12.056 14.387 17.309 1.00 89.12 106 CYS A C 1
ATOM 881 O O . CYS A 1 106 ? -11.928 13.501 18.153 1.00 89.12 106 CYS A O 1
ATOM 883 N N . LEU A 1 107 ? -12.397 15.639 17.644 1.00 88.88 107 LEU A N 1
ATOM 884 C CA . LEU A 1 107 ? -12.739 16.019 19.022 1.00 88.88 107 LEU A CA 1
ATOM 885 C C . LEU A 1 107 ? -14.045 15.364 19.491 1.00 88.88 107 LEU A C 1
ATOM 887 O O . LEU A 1 107 ? -14.186 15.048 20.670 1.00 88.88 107 LEU A O 1
ATOM 891 N N . GLN A 1 108 ? -14.994 15.158 18.576 1.00 84.50 108 GLN A N 1
ATOM 892 C CA . GLN A 1 108 ? -16.290 14.538 18.869 1.00 84.50 108 GLN A CA 1
ATOM 893 C C . GLN A 1 108 ? -16.244 13.008 18.748 1.00 84.50 108 GLN A C 1
ATOM 895 O O . GLN A 1 108 ? -16.962 12.303 19.456 1.00 84.50 108 GLN A O 1
ATOM 900 N N . HIS A 1 109 ? -15.381 12.489 17.872 1.00 84.06 109 HIS A N 1
ATOM 901 C CA . HIS A 1 109 ? -15.273 11.071 17.549 1.00 84.06 109 HIS A CA 1
ATOM 902 C C . HIS A 1 109 ? -13.815 10.600 17.620 1.00 84.06 109 HIS A C 1
ATOM 904 O O . HIS A 1 109 ? -13.162 10.373 16.604 1.00 84.06 109 HIS A O 1
ATOM 910 N N . THR A 1 110 ? -13.308 10.412 18.838 1.00 87.81 110 THR A N 1
ATOM 911 C CA . THR A 1 110 ? -11.888 10.104 19.086 1.00 87.81 110 THR A CA 1
ATOM 912 C C . THR A 1 110 ? -11.420 8.761 18.529 1.00 87.81 110 THR A C 1
ATOM 914 O O . THR A 1 110 ? -10.225 8.568 18.389 1.00 87.81 110 THR A O 1
ATOM 917 N N . GLU A 1 111 ? -12.328 7.834 18.209 1.00 83.62 111 GLU A N 1
ATOM 918 C CA . GLU A 1 111 ? -11.991 6.517 17.636 1.00 83.62 111 GLU A CA 1
ATOM 919 C C . GLU A 1 111 ? -12.212 6.432 16.122 1.00 83.62 111 GLU A C 1
ATOM 921 O O . GLU A 1 111 ? -12.170 5.354 15.531 1.00 83.62 111 GLU A O 1
ATOM 926 N N . LEU A 1 112 ? -12.519 7.562 15.484 1.00 85.69 112 LEU A N 1
ATOM 927 C CA . LEU A 1 112 ? -12.902 7.566 14.087 1.00 85.69 112 LEU A CA 1
ATOM 928 C C . LEU A 1 112 ? -11.716 7.261 13.168 1.00 85.69 112 LEU A C 1
ATOM 930 O O . LEU A 1 112 ? -10.688 7.935 13.215 1.00 85.69 112 LEU A O 1
ATOM 934 N N . VAL A 1 113 ? -11.909 6.296 12.270 1.00 90.50 113 VAL A N 1
ATOM 935 C CA . VAL A 1 113 ? -11.001 6.016 11.156 1.00 90.50 113 VAL A CA 1
ATOM 936 C C . VAL A 1 113 ? -11.807 6.058 9.866 1.00 90.50 113 VAL A C 1
ATOM 938 O O . VAL A 1 113 ? -12.819 5.368 9.757 1.00 90.50 113 VAL A O 1
ATOM 941 N N . ILE A 1 114 ? -11.387 6.877 8.903 1.00 90.25 114 ILE A N 1
ATOM 942 C CA . ILE A 1 114 ? -12.110 7.061 7.639 1.00 90.25 114 ILE A CA 1
ATOM 943 C C . ILE A 1 114 ? -11.148 7.361 6.489 1.00 90.25 114 ILE A C 1
ATOM 945 O O . ILE A 1 114 ? -10.143 8.041 6.678 1.00 90.25 114 ILE A O 1
ATOM 949 N N . GLY A 1 115 ? -11.454 6.875 5.287 1.00 92.25 115 GLY A N 1
ATOM 950 C CA . GLY A 1 115 ? -10.683 7.183 4.086 1.00 92.25 115 GLY A CA 1
ATOM 951 C C . GLY A 1 115 ? -10.698 8.676 3.749 1.00 92.25 115 GLY A C 1
ATOM 952 O O . GLY A 1 115 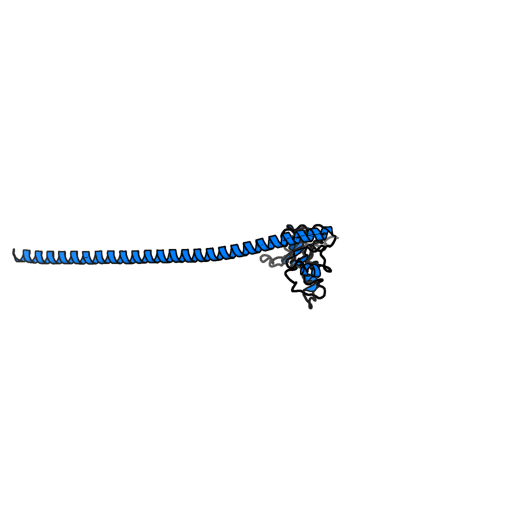? -11.676 9.381 4.001 1.00 92.25 115 GLY A O 1
ATOM 953 N N . SER A 1 116 ? -9.609 9.168 3.154 1.00 93.25 116 SER A N 1
ATOM 954 C CA . SER A 1 116 ? -9.616 10.491 2.525 1.00 93.25 116 SER A CA 1
ATOM 955 C C . SER A 1 116 ? -10.600 10.497 1.356 1.00 93.25 116 SER A C 1
ATOM 957 O O . SER A 1 116 ? -10.698 9.521 0.616 1.00 93.25 116 SER A O 1
ATOM 959 N N . SER A 1 117 ? -11.300 11.612 1.146 1.00 90.69 117 SER A N 1
ATOM 960 C CA . SER A 1 117 ? -12.210 11.773 0.007 1.00 90.69 117 SER A CA 1
ATOM 961 C C . SER A 1 117 ? -11.485 11.939 -1.334 1.00 90.69 117 SER A C 1
ATOM 963 O O . SER A 1 117 ? -12.100 11.740 -2.383 1.00 90.69 117 SER A O 1
ATOM 965 N N . THR A 1 118 ? -10.191 12.276 -1.319 1.00 92.31 118 THR A N 1
ATOM 966 C CA . THR A 1 118 ? -9.400 12.573 -2.523 1.00 92.31 118 THR A CA 1
ATOM 967 C C . THR A 1 118 ? -8.416 11.474 -2.876 1.00 92.31 118 THR A C 1
ATOM 969 O O . THR A 1 118 ? -8.310 11.125 -4.045 1.00 92.31 118 THR A O 1
ATOM 972 N N . ASP A 1 119 ? -7.708 10.913 -1.897 1.00 95.44 119 ASP A N 1
ATOM 973 C CA . ASP A 1 119 ? -6.568 10.022 -2.123 1.00 95.44 119 ASP A CA 1
ATOM 974 C C . ASP A 1 119 ? -6.847 8.619 -1.578 1.00 95.44 119 ASP A C 1
ATOM 976 O O . ASP A 1 119 ? -7.140 8.439 -0.397 1.00 95.44 119 ASP A O 1
ATOM 980 N N . CYS A 1 120 ? -6.709 7.591 -2.419 1.00 96.81 120 CYS A N 1
ATOM 981 C CA . CYS A 1 120 ? -7.033 6.218 -2.024 1.00 96.81 120 CYS A CA 1
ATOM 982 C C . CYS A 1 120 ? -6.045 5.629 -1.002 1.00 96.81 120 CYS A C 1
ATOM 984 O O . CYS A 1 120 ? -6.397 4.790 -0.174 1.00 96.81 120 CYS A O 1
ATOM 986 N N . HIS A 1 121 ? -4.802 6.104 -1.043 1.00 96.44 121 HIS A N 1
ATOM 987 C CA . HIS A 1 121 ? -3.717 5.706 -0.151 1.00 96.44 121 HIS A CA 1
ATOM 988 C C . HIS A 1 121 ? -3.702 6.494 1.168 1.00 96.44 121 HIS A C 1
ATOM 990 O O . HIS A 1 121 ? -2.807 6.280 1.981 1.00 96.44 121 HIS A O 1
ATOM 996 N N . ARG A 1 122 ? -4.665 7.399 1.399 1.00 95.00 122 ARG A N 1
ATOM 997 C CA . ARG A 1 122 ? -4.721 8.235 2.604 1.00 95.00 122 ARG A CA 1
ATOM 998 C C . ARG A 1 122 ? -6.010 8.057 3.381 1.00 95.00 122 ARG A C 1
ATOM 1000 O O . ARG A 1 122 ? -7.063 7.738 2.827 1.00 95.00 122 ARG A O 1
ATOM 1007 N N . TYR A 1 123 ? -5.914 8.306 4.677 1.00 94.75 123 TYR A N 1
ATOM 1008 C CA . TYR A 1 123 ? -7.015 8.169 5.615 1.00 94.75 123 TYR A CA 1
ATOM 1009 C C . TYR A 1 123 ? -6.801 9.056 6.831 1.00 94.75 123 TYR A C 1
ATOM 1011 O O . TYR A 1 123 ? -5.680 9.443 7.148 1.00 94.75 123 TYR A O 1
ATOM 1019 N N . TYR A 1 124 ? -7.884 9.367 7.522 1.00 93.50 124 TYR A N 1
ATOM 1020 C CA . TYR A 1 124 ? -7.853 10.037 8.804 1.00 93.50 124 TYR A CA 1
ATOM 1021 C C . TYR A 1 124 ? -7.987 9.016 9.928 1.00 93.50 124 TYR A C 1
ATOM 1023 O O . TYR A 1 124 ? -8.789 8.086 9.832 1.00 93.50 124 TYR A O 1
ATOM 1031 N N . ASN A 1 125 ? -7.217 9.200 10.995 1.00 93.56 125 ASN A N 1
ATOM 1032 C CA . ASN A 1 125 ? -7.301 8.409 12.215 1.00 93.56 125 ASN A CA 1
ATOM 1033 C C . ASN A 1 125 ? -7.331 9.361 13.411 1.00 93.56 125 ASN A C 1
ATOM 1035 O O . ASN A 1 125 ? -6.344 10.027 13.707 1.00 93.56 125 ASN A O 1
ATOM 1039 N N . CYS A 1 126 ? -8.475 9.438 14.081 1.00 91.44 126 CYS A N 1
ATOM 1040 C CA . CYS A 1 126 ? -8.690 10.326 15.215 1.00 91.44 126 CYS A CA 1
ATOM 1041 C C . CYS A 1 126 ? -8.105 9.787 16.529 1.00 91.44 126 CYS A C 1
ATOM 1043 O O . CYS A 1 126 ? -7.864 10.582 17.439 1.00 91.44 126 CYS A O 1
ATOM 1045 N N . SER A 1 127 ? -7.815 8.480 16.613 1.00 90.75 127 SER A N 1
ATOM 1046 C CA . SER A 1 127 ? -7.201 7.860 17.798 1.00 90.75 127 SER A CA 1
ATOM 1047 C C . SER A 1 127 ? -5.697 8.116 17.871 1.00 90.75 127 SER A C 1
ATOM 1049 O O . SER A 1 127 ? -5.090 7.975 18.931 1.00 90.75 127 SER A O 1
ATOM 1051 N N . GLU A 1 128 ? -5.071 8.444 16.740 1.00 87.62 128 GLU A N 1
ATOM 1052 C CA . GLU A 1 128 ? -3.625 8.583 16.632 1.00 87.62 128 GLU A CA 1
ATOM 1053 C C . GLU A 1 128 ? -3.259 9.793 15.782 1.00 87.62 128 GLU A C 1
ATOM 1055 O O . GLU A 1 128 ? -3.594 9.876 14.603 1.00 87.62 128 GLU A O 1
ATOM 1060 N N . GLN A 1 129 ? -2.499 10.715 16.365 1.00 84.12 129 GLN A N 1
ATOM 1061 C CA . GLN A 1 129 ? -1.886 11.791 15.602 1.00 84.12 129 GLN A CA 1
ATOM 1062 C C . GLN A 1 129 ? -0.644 11.264 14.878 1.00 84.12 129 GLN A C 1
ATOM 1064 O O . GLN A 1 129 ? 0.224 10.623 15.474 1.00 84.12 129 GLN A O 1
ATOM 1069 N N . SER A 1 130 ? -0.548 11.560 13.587 1.00 78.00 130 SER A N 1
ATOM 1070 C CA . SER A 1 130 ? 0.633 11.340 12.771 1.00 78.00 130 SER A CA 1
ATOM 1071 C C . SER A 1 130 ? 1.844 11.978 13.437 1.00 78.00 130 SER A C 1
ATOM 1073 O O . SER A 1 130 ? 1.890 13.178 13.717 1.00 78.00 130 SER A O 1
ATOM 1075 N N . ARG A 1 131 ? 2.864 11.149 13.659 1.00 67.50 131 ARG A N 1
ATOM 1076 C CA . ARG A 1 131 ? 4.157 11.577 14.207 1.00 67.50 131 ARG A CA 1
ATOM 1077 C C . ARG A 1 131 ? 4.922 12.470 13.231 1.00 67.50 131 ARG A C 1
ATOM 1079 O O . ARG A 1 131 ? 5.852 13.166 13.631 1.00 67.50 131 ARG A O 1
ATOM 1086 N N . PHE A 1 132 ? 4.533 12.459 11.957 1.00 63.12 132 PHE A N 1
ATOM 1087 C CA . PHE A 1 132 ? 5.158 13.240 10.905 1.00 63.12 132 PHE A CA 1
ATOM 1088 C C . PHE A 1 132 ? 4.385 14.532 10.657 1.00 63.12 132 PHE A C 1
ATOM 1090 O O . PHE A 1 132 ? 3.604 14.655 9.716 1.00 63.12 132 PHE A O 1
ATOM 1097 N N . VAL A 1 133 ? 4.666 15.543 11.472 1.00 62.72 133 VAL A N 1
ATOM 1098 C CA . VAL A 1 133 ? 4.180 16.907 11.235 1.00 62.72 133 VAL A CA 1
ATOM 1099 C C . VAL A 1 133 ? 5.165 17.627 10.311 1.00 62.72 133 VAL A C 1
ATOM 1101 O O . VAL A 1 133 ? 5.850 18.574 10.696 1.00 62.72 133 VAL A O 1
ATOM 1104 N N . HIS A 1 134 ? 5.308 17.147 9.071 1.00 71.94 134 HIS A N 1
ATOM 1105 C CA . HIS A 1 134 ? 5.992 17.947 8.055 1.00 71.94 134 HIS A CA 1
ATOM 1106 C C . HIS A 1 134 ? 5.199 19.249 7.861 1.00 71.94 134 HIS A C 1
ATOM 1108 O O . HIS A 1 134 ? 3.975 19.223 7.879 1.00 71.94 134 HIS A O 1
ATOM 1114 N N . LYS A 1 135 ? 5.854 20.397 7.625 1.00 73.62 135 LYS A N 1
ATOM 1115 C CA . LYS A 1 135 ? 5.155 21.699 7.491 1.00 73.62 135 LYS A CA 1
ATOM 1116 C C . LYS A 1 135 ? 4.067 21.700 6.403 1.00 73.62 135 LYS A C 1
ATOM 1118 O O . LYS A 1 135 ? 3.137 22.493 6.462 1.00 73.62 135 LYS A O 1
ATOM 1123 N N . LYS A 1 136 ? 4.211 20.838 5.392 1.00 80.56 136 LYS A N 1
ATOM 1124 C CA . LYS A 1 136 ? 3.231 20.660 4.306 1.00 80.56 136 LYS A CA 1
ATOM 1125 C C . LYS A 1 136 ? 2.202 19.551 4.571 1.00 80.56 136 LYS A C 1
ATOM 1127 O O . LYS A 1 136 ? 1.396 19.286 3.690 1.00 80.56 136 LYS A O 1
ATOM 1132 N N . TRP A 1 137 ? 2.273 18.868 5.714 1.00 84.81 137 TRP A N 1
ATOM 1133 C CA . TRP A 1 137 ? 1.288 17.864 6.099 1.00 84.81 137 TRP A CA 1
ATOM 1134 C C . TRP A 1 137 ? 0.011 18.584 6.559 1.00 84.81 137 TRP A C 1
ATOM 1136 O O . TRP A 1 137 ? 0.103 19.401 7.475 1.00 84.81 137 TRP A O 1
ATOM 1146 N N . PRO A 1 138 ? -1.151 18.346 5.925 1.00 84.12 138 PRO A N 1
ATOM 1147 C CA . PRO A 1 138 ? -2.337 19.186 6.112 1.00 84.12 138 PRO A CA 1
ATOM 1148 C C . PRO A 1 138 ? -2.888 19.196 7.541 1.00 84.12 138 PRO A C 1
ATOM 1150 O O . PRO A 1 138 ? -3.367 20.220 8.018 1.00 84.12 138 PRO A O 1
ATOM 1153 N N . THR A 1 139 ? -2.838 18.053 8.224 1.00 88.00 139 THR A N 1
ATOM 1154 C CA . THR A 1 139 ? -3.456 17.862 9.540 1.00 88.00 139 THR A CA 1
ATOM 1155 C C . THR A 1 139 ? -2.795 16.694 10.271 1.00 88.00 139 THR A C 1
ATOM 1157 O O . THR A 1 139 ? -2.459 15.696 9.628 1.00 88.00 139 THR A O 1
ATOM 1160 N N . PRO A 1 140 ? -2.612 16.762 11.604 1.00 89.00 140 PRO A N 1
ATOM 1161 C CA . PRO A 1 140 ? -2.014 15.667 12.365 1.00 89.00 140 PRO A CA 1
ATOM 1162 C C . PRO A 1 140 ? -2.856 14.388 12.326 1.00 89.00 140 PRO A C 1
ATOM 1164 O O . PRO A 1 140 ? -2.324 13.326 12.596 1.00 89.00 140 PRO A O 1
ATOM 1167 N N . TYR A 1 141 ? -4.142 14.447 11.980 1.00 92.00 141 TYR A N 1
ATOM 1168 C CA . TYR A 1 141 ? -4.990 13.253 11.901 1.00 92.00 141 TYR A CA 1
ATOM 1169 C C . TYR A 1 141 ? -4.913 12.530 10.557 1.00 92.00 141 TYR A C 1
ATOM 1171 O O . TYR A 1 141 ? -5.461 11.440 10.440 1.00 92.00 141 TYR A O 1
ATOM 1179 N N . LEU A 1 142 ? -4.278 13.120 9.539 1.00 92.31 142 LEU A N 1
ATOM 1180 C CA . LEU A 1 142 ? -4.089 12.476 8.242 1.00 92.31 142 LEU A CA 1
ATOM 1181 C C . LEU A 1 142 ? -2.922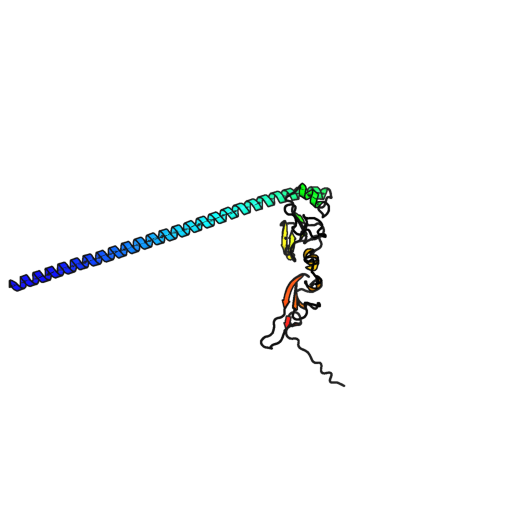 11.494 8.333 1.00 92.31 142 LEU A C 1
ATOM 1183 O O . LEU A 1 142 ? -1.859 11.822 8.861 1.00 92.31 142 LEU A O 1
ATOM 1187 N N . HIS A 1 143 ? -3.122 10.315 7.764 1.00 93.44 143 HIS A N 1
ATOM 1188 C CA . HIS A 1 143 ? -2.146 9.246 7.618 1.00 93.44 143 HIS A CA 1
ATOM 1189 C C . HIS A 1 143 ? -2.109 8.787 6.162 1.00 93.44 143 HIS A C 1
ATOM 1191 O O . HIS A 1 143 ? -3.066 8.951 5.401 1.00 93.44 143 HIS A O 1
ATOM 1197 N N . GLU A 1 144 ? -0.982 8.209 5.772 1.00 93.69 144 GLU A N 1
ATOM 1198 C CA . GLU A 1 144 ? -0.752 7.677 4.434 1.00 93.69 144 GLU A CA 1
ATOM 1199 C C . GLU A 1 144 ? -0.239 6.247 4.564 1.00 93.69 144 GLU A C 1
ATOM 1201 O O . GLU A 1 144 ? 0.632 5.954 5.384 1.00 93.69 144 GLU A O 1
ATOM 1206 N N . CYS A 1 145 ? -0.835 5.343 3.791 1.00 95.44 145 CYS A N 1
ATOM 1207 C CA . CYS A 1 145 ? -0.396 3.962 3.712 1.00 95.44 145 CYS A CA 1
ATOM 1208 C C . CYS A 1 145 ? 1.021 3.888 3.136 1.00 95.44 145 CYS A C 1
ATOM 1210 O O . CYS A 1 145 ? 1.466 4.776 2.416 1.00 95.44 145 CYS A O 1
ATOM 1212 N N . VAL A 1 146 ? 1.734 2.801 3.413 1.00 93.88 146 VAL A N 1
ATOM 1213 C CA . VAL A 1 146 ? 3.029 2.541 2.773 1.00 93.88 146 VAL A CA 1
ATOM 1214 C C . VAL A 1 146 ? 2.780 2.072 1.342 1.00 93.88 146 VAL A C 1
ATOM 1216 O O . VAL A 1 146 ? 1.897 1.249 1.121 1.00 93.88 146 VAL A O 1
ATOM 1219 N N . TYR A 1 147 ? 3.537 2.557 0.361 1.00 94.62 147 TYR A N 1
ATOM 1220 C CA . TYR A 1 147 ? 3.425 2.062 -1.013 1.00 94.62 147 TYR A CA 1
ATOM 1221 C C . TYR A 1 147 ? 3.728 0.542 -1.088 1.00 94.62 147 TYR A C 1
ATOM 1223 O O . TYR A 1 147 ? 4.643 0.075 -0.411 1.00 94.62 147 TYR A O 1
ATOM 1231 N N . PRO A 1 148 ? 2.995 -0.268 -1.883 1.00 95.25 148 PRO A N 1
ATOM 1232 C CA . PRO A 1 148 ? 1.878 0.081 -2.763 1.00 95.25 148 PRO A CA 1
ATOM 1233 C C . PRO A 1 148 ? 0.498 -0.128 -2.107 1.00 95.25 148 PRO A C 1
ATOM 1235 O O . PRO A 1 148 ? -0.472 -0.406 -2.803 1.00 95.25 148 PRO A O 1
ATOM 1238 N N . PHE A 1 149 ? 0.392 -0.088 -0.781 1.00 96.69 149 PHE A N 1
ATOM 1239 C CA . PHE A 1 149 ? -0.856 -0.337 -0.059 1.00 96.69 149 PHE A CA 1
ATOM 1240 C C . PHE A 1 149 ? -1.814 0.858 -0.150 1.00 96.69 149 PHE A C 1
ATOM 1242 O O . PHE A 1 149 ? -1.395 2.016 -0.253 1.00 96.69 149 PHE A O 1
ATOM 1249 N N . MET A 1 150 ? -3.109 0.556 -0.089 1.00 97.38 150 MET A N 1
ATOM 1250 C CA . MET A 1 150 ? -4.223 1.501 -0.175 1.00 97.38 150 MET A CA 1
ATOM 1251 C C . MET A 1 150 ? -5.124 1.365 1.051 1.00 97.38 150 MET A C 1
ATOM 1253 O O . MET A 1 150 ? -5.184 0.298 1.657 1.00 97.38 150 MET A O 1
ATOM 1257 N N . PHE A 1 151 ? -5.840 2.425 1.422 1.00 97.06 151 PHE A N 1
ATOM 1258 C CA . PHE A 1 151 ? -6.747 2.366 2.564 1.00 97.06 151 PHE A CA 1
ATOM 1259 C C . PHE A 1 151 ? -8.089 1.737 2.172 1.00 97.06 151 PHE A C 1
ATOM 1261 O O . PHE A 1 151 ? -8.821 2.277 1.331 1.00 97.06 151 PHE A O 1
ATOM 1268 N N . SER A 1 152 ? -8.408 0.618 2.820 1.00 94.44 152 SER A N 1
ATOM 1269 C CA . SER A 1 152 ? -9.668 -0.109 2.702 1.00 94.44 152 SER A CA 1
ATOM 1270 C C . SER A 1 152 ? -10.709 0.482 3.648 1.00 94.44 152 SER A C 1
ATOM 1272 O O . SER A 1 152 ? -10.550 0.443 4.867 1.00 94.44 152 SER A O 1
ATOM 1274 N N . GLU A 1 153 ? -11.796 1.019 3.093 1.00 87.56 153 GLU A N 1
ATOM 1275 C CA . GLU A 1 153 ? -12.934 1.506 3.888 1.00 87.56 153 GLU A CA 1
ATOM 1276 C C . GLU A 1 153 ? -13.777 0.361 4.472 1.00 87.56 153 GLU A C 1
ATOM 1278 O O . GLU A 1 153 ? -14.593 0.598 5.357 1.00 87.56 153 GLU A O 1
ATOM 1283 N N . GLU A 1 154 ? -13.568 -0.875 4.004 1.00 85.62 154 GLU A N 1
ATOM 1284 C CA . GLU A 1 154 ? -14.230 -2.071 4.528 1.00 85.62 154 GLU A CA 1
ATOM 1285 C C . GLU A 1 154 ? -13.538 -2.575 5.800 1.00 85.62 154 GLU A C 1
ATOM 1287 O O . GLU A 1 154 ? -14.190 -2.809 6.816 1.00 85.62 154 GLU A O 1
ATOM 1292 N N . THR A 1 155 ? -12.207 -2.701 5.772 1.00 88.25 155 THR A N 1
ATOM 1293 C CA . THR A 1 155 ? -11.436 -3.247 6.904 1.00 88.25 155 THR A CA 1
ATOM 1294 C C . THR A 1 155 ? -10.806 -2.180 7.798 1.00 88.25 155 THR A C 1
ATOM 1296 O O . THR A 1 155 ? -10.275 -2.505 8.866 1.00 88.25 155 THR A O 1
ATOM 1299 N N . LEU A 1 156 ? -10.897 -0.908 7.392 1.00 89.25 156 LEU A N 1
ATOM 1300 C CA . LEU A 1 156 ? -10.362 0.274 8.080 1.00 89.25 156 LEU A CA 1
ATOM 1301 C C . LEU A 1 156 ? -8.846 0.234 8.268 1.00 89.25 156 LEU A C 1
ATOM 1303 O O . LEU A 1 156 ? -8.312 0.679 9.289 1.00 89.25 156 LEU A O 1
ATOM 1307 N N . LYS A 1 157 ? -8.147 -0.350 7.293 1.00 93.06 157 LYS A N 1
ATOM 1308 C CA . LYS A 1 157 ? -6.703 -0.593 7.326 1.00 93.06 157 LYS A CA 1
ATOM 1309 C C . LYS A 1 157 ? -6.084 -0.403 5.949 1.00 93.06 157 LYS A C 1
ATOM 1311 O O . LYS A 1 157 ? -6.766 -0.405 4.927 1.00 93.06 157 LYS A O 1
ATOM 1316 N N . CYS A 1 158 ? -4.763 -0.264 5.936 1.00 97.00 158 CYS A N 1
ATOM 1317 C CA . CYS A 1 158 ? -3.987 -0.336 4.709 1.00 97.00 158 CYS A CA 1
ATOM 1318 C C . CYS A 1 158 ? -3.904 -1.790 4.232 1.00 97.00 158 CYS A C 1
ATOM 1320 O O . CYS A 1 158 ? -3.392 -2.653 4.945 1.00 97.00 158 CYS A O 1
ATOM 1322 N N . GLU A 1 159 ? -4.382 -2.043 3.021 1.00 97.56 159 GLU A N 1
ATOM 1323 C CA . GLU A 1 159 ? -4.400 -3.352 2.374 1.00 97.56 159 GLU A CA 1
ATOM 1324 C C . GLU A 1 159 ? -3.704 -3.294 1.019 1.00 97.56 159 GLU A C 1
ATOM 1326 O O . GLU A 1 159 ? -3.391 -2.223 0.493 1.00 97.56 159 GLU A O 1
ATOM 1331 N N . ASN A 1 160 ? -3.389 -4.463 0.465 1.00 96.81 160 ASN A N 1
ATOM 1332 C CA . ASN A 1 160 ? -2.752 -4.538 -0.840 1.00 96.81 160 ASN A CA 1
ATOM 1333 C C . ASN A 1 160 ? -3.639 -3.839 -1.886 1.00 96.81 160 ASN A C 1
ATOM 1335 O O . ASN A 1 160 ? -4.841 -4.089 -1.917 1.00 96.81 160 ASN A O 1
ATOM 1339 N N . TYR A 1 161 ? -3.059 -3.008 -2.763 1.00 96.31 161 TYR A N 1
ATOM 1340 C CA . TYR A 1 161 ? -3.826 -2.276 -3.785 1.00 96.31 161 TYR A CA 1
ATOM 1341 C C . TYR A 1 161 ? -4.757 -3.167 -4.616 1.00 96.31 161 TYR A C 1
ATOM 1343 O O . TYR A 1 161 ? -5.813 -2.713 -5.032 1.00 96.31 161 TYR A O 1
ATOM 1351 N N . SER A 1 162 ? -4.385 -4.430 -4.846 1.00 95.38 162 SER A N 1
ATOM 1352 C CA . SER A 1 162 ? -5.190 -5.378 -5.628 1.00 95.38 162 SER A CA 1
ATOM 1353 C C . SER A 1 162 ? -6.495 -5.802 -4.943 1.00 95.38 162 SER A C 1
ATOM 1355 O O . SER A 1 162 ? -7.374 -6.344 -5.607 1.00 95.38 162 SER A O 1
ATOM 1357 N N . MET A 1 163 ? -6.626 -5.559 -3.637 1.00 96.31 163 MET A N 1
ATOM 1358 C CA . MET A 1 163 ? -7.799 -5.904 -2.826 1.00 96.31 163 MET A CA 1
ATOM 1359 C C . MET A 1 163 ? -8.668 -4.686 -2.489 1.00 96.31 163 MET A C 1
ATOM 1361 O O . MET A 1 163 ? -9.759 -4.850 -1.955 1.00 96.31 163 MET A O 1
ATOM 1365 N N . VAL A 1 164 ? -8.211 -3.467 -2.792 1.00 95.88 164 VAL A N 1
ATOM 1366 C CA . VAL A 1 164 ? -8.886 -2.230 -2.382 1.00 95.88 164 VAL A CA 1
ATOM 1367 C C . VAL A 1 164 ? -9.585 -1.583 -3.564 1.00 95.88 164 VAL A C 1
ATOM 1369 O O . VAL A 1 164 ? -8.975 -1.308 -4.594 1.00 95.88 164 VAL A O 1
ATOM 1372 N N . PHE A 1 165 ? -10.862 -1.251 -3.388 1.00 92.75 165 PHE A N 1
ATOM 1373 C CA . PHE A 1 165 ? -11.607 -0.479 -4.373 1.00 92.75 165 PHE A CA 1
ATOM 1374 C C . PHE A 1 165 ? -11.518 1.028 -4.074 1.00 92.75 165 PHE A C 1
ATOM 1376 O O . PHE A 1 165 ? -12.009 1.515 -3.054 1.00 92.75 165 PHE A O 1
ATOM 1383 N N . CYS A 1 166 ? -10.890 1.791 -4.972 1.00 92.31 166 CYS A N 1
ATOM 1384 C CA . CYS A 1 166 ? -10.640 3.223 -4.768 1.00 92.31 166 CYS A CA 1
ATOM 1385 C C . CYS A 1 166 ? -11.827 4.139 -5.112 1.00 92.31 166 CYS A C 1
ATOM 1387 O O . CYS A 1 166 ? -11.817 5.314 -4.740 1.00 92.31 166 CYS A O 1
ATOM 1389 N N . TRP A 1 167 ? -12.872 3.626 -5.770 1.00 90.19 167 TRP A N 1
ATOM 1390 C CA . TRP A 1 167 ? -14.017 4.413 -6.244 1.00 90.19 167 TRP A CA 1
ATOM 1391 C C . TRP A 1 167 ? -13.585 5.618 -7.097 1.00 90.19 167 TRP A C 1
ATOM 1393 O O . TRP A 1 167 ? -13.065 5.447 -8.193 1.00 90.19 167 TRP A O 1
ATOM 1403 N N . LYS A 1 168 ? -13.836 6.840 -6.611 1.00 91.88 168 LYS A N 1
ATOM 1404 C CA . LYS A 1 168 ? -13.481 8.106 -7.271 1.00 91.88 168 LYS A CA 1
ATOM 1405 C C . LYS A 1 168 ? -12.189 8.719 -6.723 1.00 91.88 168 LYS A C 1
ATOM 1407 O O . LYS A 1 168 ? -11.790 9.785 -7.184 1.00 91.88 168 LYS A O 1
ATOM 1412 N N . ARG A 1 169 ? -11.572 8.088 -5.719 1.00 94.19 169 ARG A N 1
ATOM 1413 C CA . ARG A 1 169 ? -10.334 8.564 -5.098 1.00 94.19 169 ARG A CA 1
ATOM 1414 C C . ARG A 1 169 ? -9.161 8.309 -6.038 1.00 94.19 169 ARG A C 1
ATOM 1416 O O . ARG A 1 169 ? -9.138 7.316 -6.762 1.00 94.19 169 ARG A O 1
ATOM 1423 N N . PHE A 1 170 ? -8.168 9.185 -5.992 1.00 95.94 170 PHE A N 1
ATOM 1424 C CA . PHE A 1 170 ? -6.937 9.054 -6.750 1.00 95.94 170 PHE A CA 1
ATOM 1425 C C . PHE A 1 170 ? -6.154 7.812 -6.308 1.00 95.94 170 PHE A C 1
ATOM 1427 O O . PHE A 1 170 ? -5.769 7.666 -5.142 1.00 95.94 170 PHE A O 1
ATOM 1434 N N . GLU A 1 171 ? -5.916 6.917 -7.261 1.00 95.50 171 GLU A N 1
ATOM 1435 C CA . GLU A 1 171 ? -5.140 5.700 -7.078 1.00 95.50 171 GLU A CA 1
ATOM 1436 C C . GLU A 1 171 ? -3.674 5.958 -7.449 1.00 95.50 171 GLU A C 1
ATOM 1438 O O . GLU A 1 171 ? -3.313 6.097 -8.617 1.00 95.50 171 GLU A O 1
ATOM 1443 N N . ALA A 1 172 ? -2.811 6.021 -6.437 1.00 95.25 172 ALA A N 1
ATOM 1444 C CA . ALA A 1 172 ? -1.383 6.218 -6.631 1.00 95.25 172 ALA A CA 1
ATOM 1445 C C . ALA A 1 172 ? -0.717 4.922 -7.135 1.00 95.25 172 ALA A C 1
ATOM 1447 O O . ALA A 1 172 ? -0.508 3.972 -6.381 1.00 95.25 172 ALA A O 1
ATOM 1448 N N . THR A 1 173 ? -0.358 4.875 -8.416 1.00 96.06 173 THR A N 1
ATOM 1449 C CA . THR A 1 173 ? 0.336 3.733 -9.046 1.00 96.06 173 THR A CA 1
ATOM 1450 C C . THR A 1 173 ? 1.859 3.840 -8.985 1.00 96.06 173 THR A C 1
ATOM 1452 O O . THR A 1 173 ? 2.569 2.912 -9.357 1.00 96.06 173 THR A O 1
ATOM 1455 N N . TRP A 1 174 ? 2.388 4.952 -8.480 1.00 94.50 174 TRP A N 1
ATOM 1456 C CA . TRP A 1 174 ? 3.821 5.184 -8.378 1.00 94.50 174 TRP A CA 1
ATOM 1457 C C . TRP A 1 174 ? 4.192 5.739 -7.008 1.00 94.50 174 TRP A C 1
ATOM 1459 O O . TRP A 1 174 ? 3.527 6.627 -6.480 1.00 94.50 174 TRP A O 1
ATOM 1469 N N . GLU A 1 175 ? 5.292 5.244 -6.454 1.00 92.94 175 GLU A N 1
ATOM 1470 C CA . GLU A 1 175 ? 5.787 5.572 -5.116 1.00 92.94 175 GLU A CA 1
ATOM 1471 C C . GLU A 1 175 ? 6.020 7.081 -4.922 1.00 92.94 175 GLU A C 1
ATOM 1473 O O . GLU A 1 175 ? 5.673 7.636 -3.886 1.00 92.94 175 GLU A O 1
ATOM 1478 N N . CYS A 1 176 ? 6.450 7.807 -5.961 1.00 91.12 176 CYS A N 1
ATOM 1479 C CA . CYS A 1 176 ? 6.587 9.269 -5.893 1.00 91.12 176 CYS A CA 1
ATOM 1480 C C . CYS A 1 176 ? 5.270 10.050 -5.808 1.00 91.12 176 CYS A C 1
ATOM 1482 O O . CYS A 1 176 ? 5.298 11.273 -5.660 1.00 91.12 176 CYS A O 1
ATOM 1484 N N . ARG A 1 177 ? 4.117 9.389 -5.931 1.00 92.62 177 ARG A N 1
ATOM 1485 C CA . ARG A 1 177 ? 2.806 10.002 -5.682 1.00 92.62 177 ARG A CA 1
ATOM 1486 C C . ARG A 1 177 ? 2.474 10.061 -4.188 1.00 92.62 177 ARG A C 1
ATOM 1488 O O . ARG A 1 177 ? 1.642 10.882 -3.816 1.00 92.62 177 ARG A O 1
ATOM 1495 N N . TYR A 1 178 ? 3.147 9.260 -3.361 1.00 92.50 178 TYR A N 1
ATOM 1496 C CA . TYR A 1 178 ? 3.009 9.282 -1.908 1.00 92.50 178 TYR A CA 1
ATOM 1497 C C . TYR A 1 178 ? 3.778 10.484 -1.361 1.00 92.50 178 TYR A C 1
ATOM 1499 O O . TYR A 1 178 ? 4.897 10.787 -1.790 1.00 92.50 178 TYR A O 1
ATOM 1507 N N . PHE A 1 179 ? 3.165 11.202 -0.428 1.00 87.94 179 PHE A N 1
ATOM 1508 C CA . PHE A 1 179 ? 3.729 12.413 0.149 1.00 87.94 179 PHE A CA 1
ATOM 1509 C C . PHE A 1 179 ? 5.048 12.140 0.861 1.00 87.94 179 PHE A C 1
ATOM 1511 O O . PHE A 1 179 ? 6.000 12.904 0.681 1.00 87.94 179 PHE A O 1
ATOM 1518 N N . PHE A 1 180 ? 5.129 11.061 1.645 1.00 83.00 180 PHE A N 1
ATOM 1519 C CA . PHE A 1 180 ? 6.341 10.769 2.409 1.00 83.00 180 PHE A CA 1
ATOM 1520 C C . PHE A 1 180 ? 7.550 10.614 1.491 1.00 83.00 180 PHE A C 1
ATOM 1522 O O . PHE A 1 180 ? 8.563 11.272 1.703 1.00 83.00 180 PHE A O 1
ATOM 1529 N N . HIS A 1 181 ? 7.416 9.922 0.364 1.00 83.12 181 HIS A N 1
ATOM 1530 C CA . HIS A 1 181 ? 8.525 9.745 -0.573 1.00 83.12 181 HIS A CA 1
ATOM 1531 C C . HIS A 1 181 ? 8.938 11.029 -1.315 1.00 83.12 181 HIS A C 1
ATOM 1533 O O . HIS A 1 181 ? 10.083 11.132 -1.772 1.00 83.12 181 HIS A O 1
ATOM 1539 N N . GLN A 1 182 ? 8.071 12.047 -1.371 1.00 80.00 182 GLN A N 1
ATOM 1540 C CA . GLN A 1 182 ? 8.416 13.378 -1.886 1.00 80.00 182 GLN A CA 1
ATOM 1541 C C . GLN A 1 182 ? 9.228 14.216 -0.886 1.00 80.00 182 GLN A C 1
ATOM 1543 O O . GLN A 1 182 ? 10.045 15.032 -1.316 1.00 80.00 182 GLN A O 1
ATOM 1548 N N . TYR A 1 183 ? 9.014 14.028 0.423 1.00 74.94 183 TYR A N 1
ATOM 1549 C CA . TYR A 1 183 ? 9.507 14.935 1.471 1.00 74.94 183 TYR A CA 1
ATOM 1550 C C . TYR A 1 183 ? 10.352 14.274 2.574 1.00 74.94 183 TYR A C 1
ATOM 1552 O O . TYR A 1 183 ? 10.819 14.971 3.471 1.00 74.94 183 TYR A O 1
ATOM 1560 N N . GLU A 1 184 ? 10.612 12.966 2.497 1.00 63.56 184 GLU A N 1
ATOM 1561 C CA . GLU A 1 184 ? 11.320 12.151 3.504 1.00 63.56 184 GLU A CA 1
ATOM 1562 C C . GLU A 1 184 ? 12.790 12.514 3.770 1.00 63.56 184 GLU A C 1
ATOM 1564 O O . GLU A 1 184 ? 13.473 11.809 4.509 1.00 63.56 184 GLU A O 1
ATOM 1569 N N . SER A 1 185 ? 13.320 13.623 3.247 1.00 52.94 185 SER A N 1
ATOM 1570 C CA . SER A 1 185 ? 14.571 14.136 3.798 1.00 52.94 185 SER A CA 1
ATOM 1571 C C . SER A 1 185 ? 14.754 15.639 3.587 1.00 52.94 185 SER A C 1
ATOM 1573 O O . SER A 1 185 ? 14.711 16.094 2.440 1.00 52.94 185 SER A O 1
ATOM 1575 N N . PRO A 1 186 ? 15.100 16.405 4.644 1.00 52.09 186 PRO A N 1
ATOM 1576 C CA . PRO A 1 186 ? 15.619 17.766 4.494 1.00 52.09 186 PRO A CA 1
ATOM 1577 C C . PRO A 1 186 ? 16.953 17.813 3.713 1.00 52.09 186 PRO A C 1
ATOM 1579 O O . PRO A 1 186 ? 17.427 18.896 3.387 1.00 52.09 186 PRO A O 1
ATOM 1582 N N . ILE A 1 187 ? 17.540 16.649 3.378 1.00 51.50 187 ILE A N 1
ATOM 1583 C CA . ILE A 1 187 ? 18.813 16.460 2.659 1.00 51.50 187 ILE A CA 1
ATOM 1584 C C . ILE A 1 187 ? 18.612 15.583 1.395 1.00 51.50 187 ILE A C 1
ATOM 1586 O O . ILE A 1 187 ? 19.553 15.010 0.853 1.00 51.50 187 ILE A O 1
ATOM 1590 N N . SER A 1 188 ? 17.386 15.438 0.876 1.00 58.47 188 SER A N 1
ATOM 1591 C CA . SER A 1 188 ? 17.130 14.660 -0.351 1.00 58.47 188 SER A CA 1
ATOM 1592 C C . SER A 1 188 ? 17.642 15.410 -1.597 1.00 58.47 188 SER A C 1
ATOM 1594 O O . SER A 1 188 ? 16.865 15.956 -2.374 1.00 58.47 188 SER A O 1
ATOM 1596 N N . VAL A 1 189 ? 18.961 15.402 -1.828 1.00 66.12 189 VAL A N 1
ATOM 1597 C CA . VAL A 1 189 ? 19.618 15.906 -3.057 1.00 66.12 189 VAL A CA 1
ATOM 1598 C C . VAL A 1 189 ? 19.203 15.085 -4.292 1.00 66.12 189 VAL A C 1
ATOM 1600 O O . VAL A 1 189 ? 19.418 15.497 -5.429 1.00 66.12 189 VAL A O 1
ATOM 1603 N N . ILE A 1 190 ? 18.600 13.910 -4.084 1.00 74.81 190 ILE A N 1
ATOM 1604 C CA . ILE A 1 190 ? 18.191 12.994 -5.148 1.00 74.81 190 ILE A CA 1
ATOM 1605 C C . ILE A 1 190 ? 16.696 13.178 -5.441 1.00 74.81 190 ILE A C 1
ATOM 1607 O O . ILE A 1 190 ? 15.870 12.886 -4.569 1.00 74.81 190 ILE A O 1
ATOM 1611 N N . PRO A 1 191 ? 16.323 13.610 -6.659 1.00 79.88 191 PRO A N 1
ATOM 1612 C CA . PRO A 1 191 ? 14.929 13.679 -7.075 1.00 79.88 191 PRO A CA 1
ATOM 1613 C C . PRO A 1 191 ? 14.214 12.342 -6.860 1.00 79.88 191 PRO A C 1
ATOM 1615 O O . PRO A 1 191 ? 14.779 11.283 -7.126 1.00 79.88 191 PRO A O 1
ATOM 1618 N N . CYS A 1 192 ? 12.950 12.382 -6.432 1.00 83.81 192 CYS A N 1
ATOM 1619 C CA . CYS A 1 192 ? 12.151 11.174 -6.192 1.00 83.81 192 CYS A CA 1
ATOM 1620 C C . CYS A 1 192 ? 12.174 10.211 -7.394 1.00 83.81 192 CYS A C 1
ATOM 1622 O O . CYS A 1 192 ? 12.354 9.008 -7.237 1.00 83.81 192 CYS A O 1
ATOM 1624 N N . GLN A 1 193 ? 12.111 10.762 -8.610 1.00 84.06 193 GLN A N 1
ATOM 1625 C CA . GLN A 1 193 ? 12.090 9.992 -9.857 1.00 84.06 193 GLN A CA 1
ATOM 1626 C C . GLN A 1 193 ? 13.380 9.211 -10.141 1.00 84.06 193 GLN A C 1
ATOM 1628 O O . GLN A 1 193 ? 13.371 8.289 -10.954 1.00 84.06 193 GLN A O 1
ATOM 163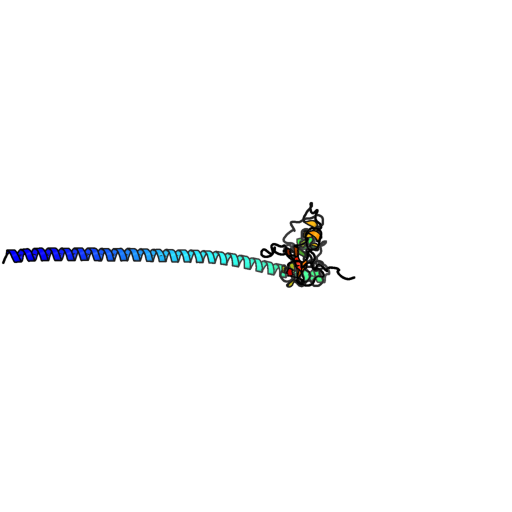3 N N . ASP A 1 194 ? 14.481 9.607 -9.501 1.00 79.94 194 ASP A N 1
ATOM 1634 C CA . ASP A 1 194 ? 15.769 8.925 -9.588 1.00 79.94 194 ASP A CA 1
ATOM 1635 C C . ASP A 1 194 ? 15.947 7.897 -8.462 1.00 79.94 194 ASP A C 1
ATOM 1637 O O . ASP A 1 194 ? 16.892 7.120 -8.520 1.00 79.94 194 ASP A O 1
ATOM 1641 N N . ARG A 1 195 ? 15.074 7.902 -7.443 1.00 82.00 195 ARG A N 1
ATOM 1642 C CA . ARG A 1 195 ? 15.043 6.907 -6.357 1.00 82.00 195 ARG A CA 1
ATOM 1643 C C . ARG A 1 195 ? 14.052 5.787 -6.650 1.00 82.00 195 ARG A C 1
ATOM 1645 O O . ARG A 1 195 ? 14.374 4.623 -6.448 1.00 82.00 195 ARG A O 1
ATOM 1652 N N . PHE A 1 196 ? 12.878 6.148 -7.158 1.00 88.44 196 PHE A N 1
ATOM 1653 C CA . PHE A 1 196 ? 11.768 5.228 -7.365 1.00 88.44 196 PHE A CA 1
ATOM 1654 C C . PHE A 1 196 ? 11.395 5.185 -8.852 1.00 88.44 196 PHE A C 1
ATOM 1656 O O . PHE A 1 196 ? 10.743 6.108 -9.354 1.00 88.44 196 PHE A O 1
ATOM 1663 N N . PRO A 1 197 ? 11.808 4.143 -9.596 1.00 90.12 197 PRO A N 1
ATOM 1664 C CA . PRO A 1 197 ? 11.435 3.955 -10.990 1.00 90.12 197 PRO A CA 1
ATOM 1665 C C . PRO A 1 197 ? 9.916 3.934 -11.179 1.00 90.12 197 PRO A C 1
ATOM 1667 O O . PRO A 1 197 ? 9.187 3.388 -10.354 1.00 90.12 197 PRO A O 1
ATOM 1670 N N . ASN A 1 198 ? 9.442 4.518 -12.279 1.00 92.19 198 ASN A N 1
ATOM 1671 C CA . ASN A 1 198 ? 8.019 4.586 -12.612 1.00 92.19 198 ASN A CA 1
ATOM 1672 C C . ASN A 1 198 ? 7.611 3.423 -13.531 1.00 92.19 198 ASN A C 1
ATOM 1674 O O . ASN A 1 198 ? 8.307 3.189 -14.517 1.00 92.19 198 ASN A O 1
ATOM 1678 N N . CYS A 1 199 ? 6.497 2.746 -13.253 1.00 94.62 199 CYS A N 1
ATOM 1679 C CA . CYS A 1 199 ? 5.893 1.709 -14.100 1.00 94.62 199 CYS A CA 1
ATOM 1680 C C . CYS A 1 199 ? 4.578 2.148 -14.771 1.00 94.62 199 CYS A C 1
ATOM 1682 O O . CYS A 1 199 ? 3.978 1.358 -15.490 1.00 94.62 199 CYS A O 1
ATOM 1684 N N . GLU A 1 200 ? 4.139 3.396 -14.586 1.00 94.56 200 GLU A N 1
ATOM 1685 C CA . GLU A 1 200 ? 2.998 3.958 -15.313 1.00 94.56 200 GLU A CA 1
ATOM 1686 C C . GLU A 1 200 ? 3.248 3.876 -16.832 1.00 94.56 200 GLU A C 1
ATOM 1688 O O . GLU A 1 200 ? 4.253 4.393 -17.329 1.00 94.56 200 GLU A O 1
ATOM 1693 N N . GLY A 1 201 ? 2.336 3.228 -17.565 1.00 92.81 201 GLY A N 1
ATOM 1694 C CA . GLY A 1 201 ? 2.418 3.085 -19.024 1.00 92.81 201 GLY A CA 1
ATOM 1695 C C . GLY A 1 201 ? 3.364 1.985 -19.516 1.00 92.81 201 GLY A C 1
ATOM 1696 O O . GLY A 1 201 ? 3.599 1.894 -20.718 1.00 92.81 201 GLY A O 1
ATOM 1697 N N . TYR A 1 202 ? 3.906 1.167 -18.612 1.00 92.81 202 TYR A N 1
ATOM 1698 C CA . TYR A 1 202 ? 4.640 -0.050 -18.950 1.00 92.81 202 TYR A CA 1
ATOM 1699 C C . TYR A 1 202 ? 3.741 -1.272 -18.759 1.00 92.81 202 TYR A C 1
ATOM 1701 O O . TYR A 1 202 ? 2.993 -1.340 -17.783 1.00 92.81 202 TYR A O 1
ATOM 1709 N N . ASP A 1 203 ? 3.867 -2.254 -19.652 1.00 95.31 203 ASP A N 1
ATOM 1710 C CA . ASP A 1 203 ? 3.213 -3.550 -19.474 1.00 95.31 203 ASP A CA 1
ATOM 1711 C C . ASP A 1 203 ? 3.798 -4.308 -18.275 1.00 95.31 203 ASP A C 1
ATOM 1713 O O . ASP A 1 203 ? 4.922 -4.051 -17.823 1.00 95.31 203 ASP A O 1
ATOM 1717 N N . ASP A 1 204 ? 3.038 -5.277 -17.773 1.00 96.62 204 ASP A N 1
ATOM 1718 C CA . ASP A 1 204 ? 3.496 -6.165 -16.711 1.00 96.62 204 ASP A CA 1
ATOM 1719 C C . ASP A 1 204 ? 4.745 -6.937 -17.167 1.00 96.62 204 ASP A C 1
ATOM 1721 O O . ASP A 1 204 ? 4.759 -7.557 -18.231 1.00 96.62 204 ASP A O 1
ATOM 1725 N N . GLY A 1 205 ? 5.808 -6.907 -16.360 1.00 94.88 205 GLY A N 1
ATOM 1726 C CA . GLY A 1 205 ? 7.067 -7.564 -16.702 1.00 94.88 205 GLY A CA 1
ATOM 1727 C C . GLY A 1 205 ? 8.320 -6.850 -16.207 1.00 94.88 205 GLY A C 1
ATOM 1728 O O . GLY A 1 205 ? 8.274 -5.940 -15.376 1.00 94.88 205 GLY A O 1
ATOM 1729 N N . LEU A 1 206 ? 9.461 -7.311 -16.714 1.00 93.56 206 LEU A N 1
ATOM 1730 C CA . LEU A 1 206 ? 10.791 -6.847 -16.339 1.00 93.56 206 LEU A CA 1
ATOM 1731 C C . LEU A 1 206 ? 11.268 -5.754 -17.301 1.00 93.56 206 LEU A C 1
ATOM 1733 O O . LEU A 1 206 ? 11.351 -5.965 -18.510 1.00 93.56 206 LEU A O 1
ATOM 1737 N N . TRP A 1 207 ? 11.633 -4.597 -16.757 1.00 91.56 207 TRP A N 1
ATOM 1738 C CA . TRP A 1 207 ? 12.007 -3.427 -17.545 1.00 91.56 207 TRP A CA 1
ATOM 1739 C C . TRP A 1 207 ? 13.316 -2.816 -17.069 1.00 91.56 207 TRP A C 1
ATOM 1741 O O . TRP A 1 207 ? 13.591 -2.743 -15.873 1.00 91.56 207 TRP A O 1
ATOM 1751 N N . SER A 1 208 ? 14.110 -2.301 -18.007 1.00 87.56 208 SER A N 1
ATOM 1752 C CA . SER A 1 208 ? 15.319 -1.553 -17.664 1.00 87.56 208 SER A CA 1
ATOM 1753 C C . SER A 1 208 ? 14.974 -0.247 -16.945 1.00 87.56 208 SER A C 1
ATOM 1755 O O . SER A 1 208 ? 14.024 0.464 -17.297 1.00 87.56 208 SER A O 1
ATOM 1757 N N . THR A 1 209 ? 15.781 0.102 -15.948 1.00 82.88 209 THR A N 1
ATOM 1758 C CA . THR A 1 209 ? 15.796 1.439 -15.362 1.00 82.88 209 THR A CA 1
ATOM 1759 C C . THR A 1 209 ? 16.867 2.255 -16.090 1.00 82.88 209 THR A C 1
ATOM 1761 O O . THR A 1 209 ? 18.054 1.987 -15.974 1.00 82.88 209 THR A O 1
ATOM 1764 N N . PHE A 1 210 ? 16.469 3.243 -16.897 1.00 62.84 210 PHE A N 1
ATOM 1765 C CA . PHE A 1 210 ? 17.420 4.036 -17.702 1.00 62.84 210 PHE A CA 1
ATOM 1766 C C . PHE A 1 210 ? 17.625 5.468 -17.179 1.00 62.84 210 PHE A C 1
ATOM 1768 O O . PHE A 1 210 ? 18.036 6.365 -17.912 1.00 62.84 210 PHE A O 1
ATOM 1775 N N . ARG A 1 211 ? 17.310 5.737 -15.904 1.00 64.19 211 ARG A N 1
ATOM 1776 C CA . ARG A 1 211 ? 17.493 7.079 -15.323 1.00 64.19 211 ARG A CA 1
ATOM 1777 C C . ARG A 1 211 ? 18.846 7.219 -14.634 1.00 64.19 211 ARG A C 1
ATOM 1779 O O . ARG A 1 211 ? 19.323 6.274 -14.016 1.00 64.19 211 ARG A O 1
ATOM 1786 N N . ARG A 1 212 ? 19.404 8.436 -14.733 1.00 54.47 212 ARG A N 1
ATOM 1787 C CA . ARG A 1 212 ? 20.772 8.936 -14.437 1.00 54.47 212 ARG A CA 1
ATOM 1788 C C . ARG A 1 212 ? 21.581 8.292 -13.292 1.00 54.47 212 ARG A C 1
ATOM 1790 O O . ARG A 1 212 ? 22.788 8.495 -13.265 1.00 54.47 212 ARG A O 1
ATOM 1797 N N . ARG A 1 213 ? 20.967 7.579 -12.343 1.00 55.81 213 ARG A N 1
ATOM 1798 C CA . ARG A 1 213 ? 21.631 6.952 -11.182 1.00 55.81 213 ARG A CA 1
ATOM 1799 C C . ARG A 1 213 ? 21.401 5.445 -11.034 1.00 55.81 213 ARG A C 1
ATOM 1801 O O . ARG A 1 213 ? 22.197 4.792 -10.374 1.00 55.81 213 ARG A O 1
ATOM 1808 N N . ILE A 1 214 ? 20.350 4.903 -11.645 1.00 58.28 214 ILE A N 1
ATOM 1809 C CA . ILE A 1 214 ? 19.954 3.488 -11.565 1.00 58.28 214 ILE A CA 1
ATOM 1810 C C . ILE A 1 214 ? 20.113 2.881 -12.966 1.00 58.28 214 ILE A C 1
ATOM 1812 O O . ILE A 1 214 ? 19.184 2.294 -13.502 1.00 58.28 214 ILE A O 1
ATOM 1816 N N . GLY A 1 215 ? 21.242 3.154 -13.629 1.00 62.38 215 GLY A N 1
ATOM 1817 C CA . GLY A 1 215 ? 21.517 2.664 -14.984 1.00 62.38 215 GLY A CA 1
ATOM 1818 C C . GLY A 1 215 ? 21.682 1.138 -15.036 1.00 62.38 215 GLY A C 1
ATOM 1819 O O . GLY A 1 215 ? 21.521 0.464 -14.025 1.00 62.38 215 GLY A O 1
ATOM 1820 N N . PRO A 1 216 ? 22.034 0.554 -16.188 1.00 70.06 216 PRO A N 1
ATOM 1821 C CA . PRO A 1 216 ? 22.325 -0.878 -16.283 1.00 70.06 216 PRO A CA 1
ATOM 1822 C C . PRO A 1 216 ? 23.380 -1.296 -15.230 1.00 70.06 216 PRO A C 1
ATOM 1824 O O . PRO A 1 216 ? 24.313 -0.523 -14.999 1.00 70.06 216 PRO A O 1
ATOM 1827 N N . PRO A 1 217 ? 23.259 -2.460 -14.561 1.00 84.69 217 PRO A N 1
ATOM 1828 C CA . PRO A 1 217 ? 22.374 -3.599 -14.841 1.00 84.69 217 PRO A CA 1
ATOM 1829 C C . PRO A 1 217 ? 21.026 -3.569 -14.104 1.00 84.69 217 PRO A C 1
ATOM 1831 O O . PRO A 1 217 ? 20.375 -4.603 -13.958 1.00 84.69 217 PRO A O 1
ATOM 1834 N N . TRP A 1 218 ? 20.611 -2.415 -13.592 1.00 88.06 218 TRP A N 1
ATOM 1835 C CA . TRP A 1 218 ? 19.393 -2.326 -12.805 1.00 88.06 218 TRP A CA 1
ATOM 1836 C C . TRP A 1 218 ? 18.111 -2.476 -13.643 1.00 88.06 218 TRP A C 1
ATOM 1838 O O . TRP A 1 218 ? 18.035 -2.103 -14.822 1.00 88.06 218 TRP A O 1
ATOM 1848 N N . HIS A 1 219 ? 17.085 -3.026 -13.002 1.00 90.88 219 HIS A N 1
ATOM 1849 C CA . HIS A 1 219 ? 15.761 -3.266 -13.557 1.00 90.88 219 HIS A CA 1
ATOM 1850 C C . HIS A 1 219 ? 14.661 -2.996 -12.529 1.00 90.88 219 HIS A C 1
ATOM 1852 O O . HIS A 1 219 ? 14.894 -2.907 -11.322 1.00 90.88 219 HIS A O 1
ATOM 1858 N N . LYS A 1 220 ? 13.443 -2.842 -13.042 1.00 92.81 220 LYS A N 1
ATOM 1859 C CA . LYS A 1 220 ? 12.197 -2.727 -12.284 1.00 92.81 220 LYS A CA 1
ATOM 1860 C C . LYS A 1 220 ? 11.238 -3.821 -12.751 1.00 92.81 220 LYS A C 1
ATOM 1862 O O . LYS A 1 220 ? 11.196 -4.134 -13.942 1.00 92.81 220 LYS A O 1
ATOM 1867 N N . ILE A 1 221 ? 10.447 -4.361 -11.829 1.00 94.62 221 ILE A N 1
ATOM 1868 C CA . ILE A 1 221 ? 9.331 -5.255 -12.150 1.00 94.62 221 ILE A CA 1
ATOM 1869 C C . ILE A 1 221 ? 8.039 -4.454 -12.073 1.00 94.62 221 ILE A C 1
ATOM 1871 O O . ILE A 1 221 ? 7.688 -3.935 -11.009 1.00 94.62 221 ILE A O 1
ATOM 1875 N N . CYS A 1 222 ? 7.348 -4.368 -13.205 1.00 96.00 222 CYS A N 1
ATOM 1876 C CA . CYS A 1 222 ? 6.060 -3.711 -13.328 1.00 96.00 222 CYS A CA 1
ATOM 1877 C C . CYS A 1 222 ? 4.927 -4.726 -13.183 1.00 96.00 222 CYS A C 1
ATOM 1879 O O . CYS A 1 222 ? 4.980 -5.813 -13.759 1.00 96.00 222 CYS A O 1
ATOM 1881 N N . LYS A 1 223 ? 3.905 -4.366 -12.407 1.00 96.81 223 LYS A N 1
ATOM 1882 C CA . LYS A 1 223 ? 2.640 -5.097 -12.319 1.00 96.81 223 LYS A CA 1
ATOM 1883 C C . LYS A 1 223 ? 1.499 -4.120 -12.074 1.00 96.81 223 LYS A C 1
ATOM 1885 O O . LYS A 1 223 ? 1.588 -3.324 -11.145 1.00 96.81 223 LYS A O 1
ATOM 1890 N N . ASN A 1 224 ? 0.439 -4.166 -12.876 1.00 95.44 224 ASN A N 1
ATOM 1891 C CA . ASN A 1 224 ? -0.711 -3.264 -12.773 1.00 95.44 224 ASN A CA 1
ATOM 1892 C C . ASN A 1 224 ? -0.287 -1.780 -12.679 1.00 95.44 224 ASN A C 1
ATOM 1894 O O . ASN A 1 224 ? -0.722 -1.057 -11.778 1.00 95.44 224 ASN A O 1
ATOM 1898 N N . ASN A 1 225 ? 0.603 -1.347 -13.586 1.00 95.62 225 ASN A N 1
ATOM 1899 C CA . ASN A 1 225 ? 1.216 -0.006 -13.631 1.00 95.62 225 ASN A CA 1
ATOM 1900 C C . ASN A 1 225 ? 2.070 0.387 -12.406 1.00 95.62 225 ASN A C 1
ATOM 1902 O O . ASN A 1 225 ? 2.442 1.552 -12.270 1.00 95.62 225 ASN A O 1
ATOM 1906 N N . ARG A 1 226 ? 2.404 -0.558 -11.519 1.00 96.25 226 ARG A N 1
ATOM 1907 C CA . ARG A 1 226 ? 3.180 -0.323 -10.293 1.00 96.25 226 ARG A CA 1
ATOM 1908 C C . ARG A 1 226 ? 4.540 -0.981 -10.344 1.00 96.25 226 ARG A C 1
ATOM 1910 O O . ARG A 1 226 ? 4.675 -2.103 -10.820 1.00 96.25 226 ARG A O 1
ATOM 1917 N N . THR A 1 227 ? 5.530 -0.310 -9.770 1.00 94.25 227 THR A N 1
ATOM 1918 C CA . THR A 1 227 ? 6.828 -0.917 -9.462 1.00 94.25 227 THR A CA 1
ATOM 1919 C C . THR A 1 227 ? 6.656 -1.799 -8.232 1.00 94.25 227 THR A C 1
ATOM 1921 O O . THR A 1 227 ? 6.358 -1.280 -7.160 1.00 94.25 227 THR A O 1
ATOM 1924 N N . ILE A 1 228 ? 6.797 -3.115 -8.379 1.00 94.62 228 ILE A N 1
ATOM 1925 C CA . ILE A 1 228 ? 6.672 -4.070 -7.260 1.00 94.62 228 ILE A CA 1
ATOM 1926 C C . ILE A 1 228 ? 8.032 -4.392 -6.652 1.00 94.62 228 ILE A C 1
ATOM 1928 O O . ILE A 1 228 ? 8.140 -4.630 -5.452 1.00 94.62 228 ILE A O 1
ATOM 1932 N N . SER A 1 229 ? 9.080 -4.371 -7.471 1.00 91.50 229 SER A N 1
ATOM 1933 C CA . SER A 1 229 ? 10.448 -4.558 -7.006 1.00 91.50 229 SER A CA 1
ATOM 1934 C C . SER A 1 229 ? 11.444 -3.889 -7.942 1.00 91.50 229 SER A C 1
ATOM 1936 O O . SER A 1 229 ? 11.178 -3.679 -9.128 1.00 91.50 229 SER A O 1
ATOM 1938 N N . ILE A 1 230 ? 12.615 -3.595 -7.393 1.00 90.19 230 ILE A N 1
ATOM 1939 C CA . ILE A 1 230 ? 13.781 -3.078 -8.103 1.00 90.19 230 ILE A CA 1
ATOM 1940 C C . ILE A 1 230 ? 14.916 -4.062 -7.836 1.00 90.19 230 ILE A C 1
ATOM 1942 O O . ILE A 1 230 ? 15.050 -4.558 -6.717 1.00 90.19 230 ILE A O 1
ATOM 1946 N N . GLY A 1 231 ? 15.725 -4.358 -8.844 1.00 90.12 231 GLY A N 1
ATOM 1947 C CA . GLY A 1 231 ? 16.859 -5.258 -8.692 1.00 90.12 231 GLY A CA 1
ATOM 1948 C C . GLY A 1 231 ? 17.932 -5.004 -9.733 1.00 90.12 231 GLY A C 1
ATOM 1949 O O . GLY A 1 231 ? 17.849 -4.062 -10.516 1.00 90.12 231 GLY A O 1
ATOM 1950 N N . GLN A 1 232 ? 18.949 -5.853 -9.729 1.00 91.19 232 GLN A N 1
ATOM 1951 C CA . GLN A 1 232 ? 19.980 -5.892 -10.758 1.00 91.19 232 GLN A CA 1
ATOM 1952 C C . GLN A 1 232 ? 19.899 -7.214 -11.506 1.00 91.19 232 GLN A C 1
ATOM 1954 O O . GLN A 1 232 ? 19.513 -8.238 -10.937 1.00 91.19 232 GLN A O 1
ATOM 1959 N N . CYS A 1 233 ? 20.243 -7.190 -12.788 1.00 90.81 233 CYS A N 1
ATOM 1960 C CA . CYS A 1 233 ? 20.472 -8.413 -13.531 1.00 90.81 233 CYS A CA 1
ATOM 1961 C C . CYS A 1 233 ? 21.716 -9.131 -12.983 1.00 90.81 233 CYS A C 1
ATOM 1963 O O . CYS A 1 233 ? 22.707 -8.465 -12.661 1.00 90.81 233 CYS A O 1
ATOM 1965 N N . PRO A 1 234 ? 21.674 -10.469 -12.853 1.00 93.12 234 PRO A N 1
ATOM 1966 C CA . PRO A 1 234 ? 22.778 -11.234 -12.290 1.00 93.12 234 PRO A CA 1
ATOM 1967 C C . PRO A 1 234 ? 24.026 -11.157 -13.177 1.00 93.12 234 PRO A C 1
ATOM 1969 O O . PRO A 1 234 ? 23.948 -10.950 -14.389 1.00 93.12 234 PRO A O 1
ATOM 1972 N N . PHE A 1 235 ? 25.196 -11.333 -12.576 1.00 91.69 235 PHE A N 1
ATOM 1973 C CA . PHE A 1 235 ? 26.423 -11.561 -13.331 1.00 91.69 235 PHE A CA 1
ATOM 1974 C C . PHE A 1 235 ? 26.434 -13.006 -13.851 1.00 91.69 235 PHE A C 1
ATOM 1976 O O . PHE A 1 235 ? 26.071 -13.918 -13.109 1.00 91.69 235 PHE A O 1
ATOM 1983 N N . ASP A 1 236 ? 26.821 -13.221 -15.107 1.00 90.06 236 ASP A N 1
ATOM 1984 C CA . ASP A 1 236 ? 26.991 -14.562 -15.666 1.00 90.06 236 ASP A CA 1
ATOM 1985 C C . ASP A 1 236 ? 28.403 -15.065 -15.341 1.00 90.06 236 ASP A C 1
ATOM 1987 O O . ASP A 1 236 ? 29.393 -14.574 -15.887 1.00 90.06 236 ASP A O 1
ATOM 1991 N N . GLU A 1 237 ? 28.501 -16.031 -14.426 1.00 92.81 237 GLU A N 1
ATOM 1992 C CA . GLU A 1 237 ? 29.778 -16.606 -13.985 1.00 92.81 237 GLU A CA 1
ATOM 1993 C C . GLU A 1 237 ? 30.446 -17.480 -15.055 1.00 92.81 237 GLU A C 1
ATOM 1995 O O . GLU A 1 237 ? 31.672 -17.571 -15.094 1.00 92.81 237 GLU A O 1
ATOM 2000 N N . VAL A 1 238 ? 29.663 -18.108 -15.939 1.00 90.44 238 VAL A N 1
ATOM 2001 C CA . VAL A 1 238 ? 30.175 -19.017 -16.977 1.00 90.44 238 VAL A CA 1
ATOM 2002 C C . VAL A 1 238 ? 30.845 -18.217 -18.086 1.00 90.44 238 VAL A C 1
ATOM 2004 O O . VAL A 1 238 ? 31.923 -18.573 -18.560 1.00 90.44 238 VAL A O 1
ATOM 2007 N N . LEU A 1 239 ? 30.208 -17.120 -18.487 1.00 87.50 239 LEU A N 1
ATOM 2008 C CA . LEU A 1 239 ? 30.696 -16.221 -19.528 1.00 87.50 239 LEU A CA 1
ATOM 2009 C C . LEU A 1 239 ? 31.565 -15.084 -18.971 1.00 87.50 239 LEU A C 1
ATOM 2011 O O . LEU A 1 239 ? 32.158 -14.336 -19.748 1.00 87.50 239 LEU A O 1
ATOM 2015 N N . ASN A 1 240 ? 31.657 -14.964 -17.643 1.00 90.12 240 ASN A N 1
ATOM 2016 C CA . ASN A 1 240 ? 32.358 -13.900 -16.929 1.00 90.12 240 ASN A CA 1
ATOM 2017 C C . ASN A 1 240 ? 31.956 -12.494 -17.426 1.00 90.12 240 ASN A C 1
ATOM 2019 O O . ASN A 1 240 ? 32.808 -11.653 -17.729 1.00 90.12 240 ASN A O 1
ATOM 2023 N N . ILE A 1 241 ? 30.645 -12.248 -17.548 1.00 89.00 241 ILE A N 1
ATOM 2024 C CA . ILE A 1 241 ? 30.087 -11.013 -18.118 1.00 89.00 241 ILE A CA 1
ATOM 2025 C C . ILE A 1 241 ? 28.829 -10.542 -17.377 1.00 89.00 241 ILE A C 1
ATOM 2027 O O . ILE A 1 241 ? 28.022 -11.328 -16.889 1.00 89.00 241 ILE A O 1
ATOM 2031 N N . GLN A 1 242 ? 28.628 -9.224 -17.316 1.00 90.25 242 GLN A N 1
ATOM 2032 C CA . GLN A 1 242 ? 27.402 -8.632 -16.781 1.00 90.25 242 GLN A CA 1
ATOM 2033 C C . GLN A 1 242 ? 26.226 -8.855 -17.747 1.00 90.25 242 GLN A C 1
ATOM 2035 O O . GLN A 1 242 ? 26.328 -8.514 -18.926 1.00 90.25 242 GLN A O 1
ATOM 2040 N N . THR A 1 243 ? 25.095 -9.358 -17.241 1.00 89.38 243 THR A N 1
ATOM 2041 C CA . THR A 1 243 ? 23.844 -9.444 -18.018 1.00 89.38 243 THR A CA 1
ATOM 2042 C C . THR A 1 243 ? 23.005 -8.173 -17.877 1.00 89.38 243 THR A C 1
ATOM 2044 O O . THR A 1 243 ? 23.140 -7.409 -16.913 1.00 89.38 243 THR A O 1
ATOM 2047 N N . PHE A 1 244 ? 22.133 -7.934 -18.853 1.00 89.56 244 PHE A N 1
ATOM 2048 C CA . PHE A 1 244 ? 21.281 -6.754 -18.964 1.00 89.56 244 PHE A CA 1
ATOM 2049 C C . PHE A 1 244 ? 19.883 -7.145 -19.437 1.00 89.56 244 PHE A C 1
ATOM 2051 O O . PHE A 1 244 ? 19.664 -8.251 -19.914 1.00 89.56 244 PHE A O 1
ATOM 2058 N N . ILE A 1 245 ? 18.922 -6.226 -19.340 1.00 87.94 245 ILE A N 1
ATOM 2059 C CA . ILE A 1 245 ? 17.574 -6.482 -19.853 1.00 87.94 245 ILE A CA 1
ATOM 2060 C C . ILE A 1 245 ? 17.584 -6.532 -21.383 1.00 87.94 245 ILE A C 1
ATOM 2062 O O . ILE A 1 245 ? 17.790 -5.512 -22.040 1.00 87.94 245 ILE A O 1
ATOM 2066 N N . VAL A 1 246 ? 17.292 -7.710 -21.928 1.00 86.00 246 VAL A N 1
ATOM 2067 C CA . VAL A 1 246 ? 17.084 -7.996 -23.350 1.00 86.00 246 VAL A CA 1
ATOM 2068 C C . VAL A 1 246 ? 15.746 -8.724 -23.476 1.00 86.00 246 VAL A C 1
ATOM 2070 O O . VAL A 1 246 ? 15.543 -9.755 -22.844 1.00 86.00 246 VAL A O 1
ATOM 2073 N N . ASN A 1 247 ? 14.805 -8.171 -24.249 1.00 85.56 247 ASN A N 1
ATOM 2074 C CA . ASN A 1 247 ? 13.473 -8.754 -24.489 1.00 85.56 247 ASN A CA 1
ATOM 2075 C C . ASN A 1 247 ? 12.704 -9.185 -23.219 1.00 85.56 247 ASN A C 1
ATOM 2077 O O . ASN A 1 247 ? 11.997 -10.188 -23.223 1.00 85.56 247 ASN A O 1
ATOM 2081 N N . GLY A 1 248 ? 12.831 -8.422 -22.127 1.00 85.94 248 GLY A N 1
ATOM 2082 C CA . GLY A 1 248 ? 12.133 -8.709 -20.866 1.00 85.94 248 GLY A CA 1
ATOM 2083 C C . GLY A 1 248 ? 12.803 -9.771 -19.987 1.00 85.94 248 GLY A C 1
ATOM 2084 O O . GLY A 1 248 ? 12.221 -10.195 -18.993 1.00 85.94 248 GLY A O 1
ATOM 2085 N N . THR A 1 249 ? 14.031 -10.176 -20.307 1.00 90.19 249 THR A N 1
ATOM 2086 C CA . THR A 1 249 ? 14.842 -11.112 -19.514 1.00 90.19 249 THR A CA 1
ATOM 2087 C C . THR A 1 249 ? 16.246 -10.564 -19.286 1.00 90.19 249 THR A C 1
ATOM 2089 O O . THR A 1 249 ? 16.716 -9.734 -20.058 1.00 90.19 249 THR A O 1
ATOM 2092 N N . CYS A 1 250 ? 16.923 -11.002 -18.224 1.00 90.25 250 CYS A N 1
ATOM 2093 C CA . CYS A 1 250 ? 18.340 -10.695 -18.034 1.00 90.25 250 CYS A CA 1
ATOM 2094 C C . CYS A 1 250 ? 19.183 -11.631 -18.901 1.00 90.25 250 CYS A C 1
ATOM 2096 O O . CYS A 1 250 ? 19.193 -12.834 -18.658 1.00 90.25 250 CYS A O 1
ATOM 2098 N N . ASP A 1 251 ? 19.861 -11.076 -19.900 1.00 90.44 251 ASP A N 1
ATOM 2099 C CA . ASP A 1 251 ? 20.676 -11.816 -20.862 1.00 90.44 251 ASP A CA 1
ATOM 2100 C C . ASP A 1 251 ? 21.920 -11.002 -21.262 1.00 90.44 251 ASP A C 1
ATOM 2102 O O . ASP A 1 251 ? 22.044 -9.807 -20.968 1.00 90.44 251 ASP A O 1
ATOM 2106 N N . VAL A 1 252 ? 22.875 -11.647 -21.919 1.00 85.62 252 VAL A N 1
ATOM 2107 C CA . VAL A 1 252 ? 24.078 -11.003 -22.438 1.00 85.62 252 VAL A CA 1
ATOM 2108 C C . VAL A 1 252 ? 23.719 -10.132 -23.644 1.00 85.62 252 VAL A C 1
ATOM 2110 O O . VAL A 1 252 ? 23.036 -10.561 -24.574 1.00 85.62 252 VAL A O 1
ATOM 2113 N N . LEU A 1 253 ? 24.217 -8.892 -23.665 1.00 79.19 253 LEU A N 1
ATOM 2114 C CA . LEU A 1 253 ? 24.096 -8.008 -24.827 1.00 79.19 253 LEU A CA 1
ATOM 2115 C C . LEU A 1 253 ? 24.855 -8.608 -26.019 1.00 79.19 253 LEU A C 1
ATOM 2117 O O . LEU A 1 253 ? 26.076 -8.492 -26.118 1.00 79.19 253 LEU A O 1
ATOM 2121 N N . GLN A 1 254 ? 24.130 -9.218 -26.956 1.00 67.38 254 GLN A N 1
ATOM 2122 C CA . GLN A 1 254 ? 24.695 -9.629 -28.238 1.00 67.38 254 GLN A CA 1
ATOM 2123 C C . GLN A 1 254 ? 24.923 -8.385 -29.105 1.00 67.38 254 GLN A C 1
ATOM 2125 O O . GLN A 1 254 ? 24.007 -7.869 -29.747 1.00 67.38 254 GLN A O 1
ATOM 2130 N N . VAL A 1 255 ? 26.155 -7.873 -29.123 1.00 58.72 255 VAL A N 1
ATOM 2131 C CA . VAL A 1 255 ? 26.548 -6.828 -30.076 1.00 58.72 255 VAL A CA 1
ATOM 2132 C C . VAL A 1 255 ? 26.596 -7.460 -31.465 1.00 58.72 255 VAL A C 1
ATOM 2134 O O . VAL A 1 255 ? 27.584 -8.082 -31.848 1.00 58.72 255 VAL A O 1
ATOM 2137 N N . VAL A 1 256 ? 25.524 -7.302 -32.243 1.00 50.09 256 VAL A N 1
ATOM 2138 C CA . VAL A 1 256 ? 25.566 -7.592 -33.678 1.00 50.09 256 VAL A CA 1
ATOM 2139 C C . VAL A 1 256 ? 26.419 -6.506 -34.324 1.00 50.09 256 VAL A C 1
ATOM 2141 O O . VAL A 1 256 ? 25.933 -5.418 -34.636 1.00 50.09 256 VAL A O 1
ATOM 2144 N N . ILE A 1 257 ? 27.709 -6.784 -34.518 1.00 44.00 257 ILE A N 1
ATOM 2145 C CA . ILE A 1 257 ? 28.548 -5.972 -35.395 1.00 44.00 257 ILE A CA 1
ATOM 2146 C C . ILE A 1 257 ? 27.987 -6.169 -36.804 1.00 44.00 257 ILE A C 1
ATOM 2148 O O . ILE A 1 257 ? 28.282 -7.156 -37.478 1.00 44.00 257 ILE A O 1
ATOM 2152 N N . LYS A 1 258 ? 27.138 -5.243 -37.260 1.00 41.56 258 LYS A N 1
ATOM 2153 C CA . LYS A 1 258 ? 26.879 -5.098 -38.691 1.00 41.56 258 LYS A CA 1
ATOM 2154 C C . LYS A 1 258 ? 28.188 -4.621 -39.304 1.00 41.56 258 LYS A C 1
ATOM 2156 O O . LYS A 1 258 ? 28.465 -3.426 -39.317 1.00 41.56 258 LYS A O 1
ATOM 2161 N N . ASN A 1 259 ? 29.007 -5.559 -39.770 1.00 40.91 259 ASN A N 1
ATOM 2162 C CA . ASN A 1 259 ? 30.069 -5.239 -40.706 1.00 40.91 259 ASN A CA 1
ATOM 2163 C C . ASN A 1 259 ? 29.385 -4.590 -41.913 1.00 40.91 259 ASN A C 1
ATOM 2165 O O . ASN A 1 259 ? 28.755 -5.279 -42.714 1.00 40.91 259 ASN A O 1
ATOM 2169 N N . SER A 1 260 ? 29.457 -3.260 -42.011 1.00 45.72 260 SER A N 1
ATOM 2170 C CA . SER A 1 260 ? 29.215 -2.548 -43.264 1.00 45.72 260 SER A CA 1
ATOM 2171 C C . SER A 1 260 ? 30.323 -2.939 -44.235 1.00 45.72 260 SER A C 1
ATOM 2173 O O . SER A 1 260 ? 31.309 -2.237 -44.419 1.00 45.72 260 SER A O 1
ATOM 2175 N N . THR A 1 261 ? 30.162 -4.111 -44.824 1.00 48.31 261 THR A N 1
ATOM 2176 C CA . THR A 1 261 ? 30.792 -4.514 -46.071 1.00 48.31 261 THR A CA 1
ATOM 2177 C C . THR A 1 261 ? 29.684 -4.521 -47.104 1.00 48.31 261 THR A C 1
ATOM 2179 O O . THR A 1 261 ? 28.787 -5.343 -46.952 1.00 48.31 261 THR A O 1
ATOM 2182 N N . THR A 1 262 ? 29.793 -3.602 -48.079 1.00 41.44 262 THR A N 1
ATOM 2183 C CA . THR A 1 262 ? 29.090 -3.422 -49.378 1.00 41.44 262 THR A CA 1
ATOM 2184 C C . THR A 1 262 ? 28.594 -1.972 -49.491 1.00 41.44 262 THR A C 1
ATOM 2186 O O . THR A 1 262 ? 27.783 -1.572 -48.660 1.00 41.44 262 THR A O 1
ATOM 2189 N N . VAL A 1 263 ? 29.003 -1.120 -50.437 1.00 40.19 263 VAL A N 1
ATOM 2190 C CA . VAL A 1 263 ? 29.805 -1.223 -51.678 1.00 40.19 263 VAL A CA 1
ATOM 2191 C C . VAL A 1 263 ? 30.577 0.086 -51.836 1.00 40.19 263 VAL A C 1
ATOM 2193 O O . VAL A 1 263 ? 29.979 1.134 -51.505 1.00 40.19 263 VAL A O 1
#

Organism: Magallana gigas (NCBI:txid29159)

pLDDT: mean 80.97, std 13.93, range [40.19, 97.56]

Secondary structure (DSSP, 8-state):
-HHHHHHHHHHHHHHHHHHHHHHHHHHHHHHHHHHHHHHHHHHHHHHHHHHHHHHHHHHHHHHHHHHHHHHHHHHHHHHHHHHHHHHHHHHHTT----TTTHHHHHHH-TT-EEE-SSBTTEEEESSS--S---TT-S-TTEEEPPTTEEEETTTTEEEEGGG---TTSB---SGGGSHHHHHS-TT--S-HHHHS---TTPPSEEEE--STTS-TTEEEEEETTEEEEEEEPPEETTTTEE-EEETTEEE------------

InterPro domains:
  IPR002557 Chitin binding domain [PS50940] (103-168)
  IPR036508 Chitin binding domain superfamily [SSF57625] (104-170)

Foldseek 3Di:
DVVVVVVVVVVVVVVVVVVVVVVVVVVVVVVVVVVVVVVVVVVVVVVVVVVVVVVVVVVVVVVVVVVVVVVVVVVLVVLQVVVVVVVVVCVVVVNDDDLPCVVVVLVVRQQYWAAHPAAQQKIFGNVFFQPDVDVPPSGRRMDGHQPPWGQARVVSDTDHPVPHDSDNYDRDQWRCVDPCLCPVDPPCPDHSCRVTPWQAPPDAAKAADPDPNQHPQKIFGDDPRHGPDIDGQDQDPVVRGGFHDDPRHTHDPDPPPPPPDDD